Protein AF-A0A8B8AKK8-F1 (afdb_monomer_lite)

pLDDT: mean 80.37, std 15.57, range [31.47, 97.25]

Structure (mmCIF, N/CA/C/O backbone):
data_AF-A0A8B8AKK8-F1
#
_entry.id   AF-A0A8B8AKK8-F1
#
loop_
_atom_site.group_PDB
_atom_site.id
_atom_site.type_symbol
_atom_site.label_atom_id
_atom_site.label_alt_id
_atom_site.label_comp_id
_atom_site.label_asym_id
_atom_site.label_entity_id
_atom_site.label_seq_id
_atom_site.pdbx_PDB_ins_code
_atom_site.Cartn_x
_atom_site.Cartn_y
_atom_site.Cartn_z
_atom_site.occupancy
_atom_site.B_iso_or_equiv
_atom_site.auth_seq_id
_atom_site.auth_comp_id
_atom_site.auth_asym_id
_atom_site.auth_atom_id
_atom_site.pdbx_PDB_model_num
ATOM 1 N N . MET A 1 1 ? -4.964 14.009 -73.376 1.00 36.88 1 MET A N 1
ATOM 2 C CA . MET A 1 1 ? -3.806 13.477 -72.628 1.00 36.88 1 MET A CA 1
ATOM 3 C C . MET A 1 1 ? -4.041 13.826 -71.164 1.00 36.88 1 MET A C 1
ATOM 5 O O . MET A 1 1 ? -3.924 14.990 -70.810 1.00 36.88 1 MET A O 1
ATOM 9 N N . LEU A 1 2 ? -4.564 12.880 -70.378 1.00 31.47 2 LEU A N 1
ATOM 10 C CA . LEU A 1 2 ? -4.998 13.096 -68.993 1.00 31.47 2 LEU A CA 1
ATOM 11 C C . LEU A 1 2 ? -3.846 12.680 -68.065 1.00 31.47 2 LEU A C 1
ATOM 13 O O . LEU A 1 2 ? -3.421 11.529 -68.118 1.00 31.47 2 LEU A O 1
ATOM 17 N N . ALA A 1 3 ? -3.314 13.607 -67.269 1.00 37.28 3 ALA A N 1
ATOM 18 C CA . ALA A 1 3 ? -2.306 13.303 -66.258 1.00 37.28 3 ALA A CA 1
ATOM 19 C C . ALA A 1 3 ? -3.010 12.820 -64.982 1.00 37.28 3 ALA A C 1
ATOM 21 O O . ALA A 1 3 ? -3.778 13.567 -64.378 1.00 37.28 3 ALA A O 1
ATOM 22 N N . LEU A 1 4 ? -2.766 11.568 -64.591 1.00 32.28 4 LEU A N 1
ATOM 23 C CA . LEU A 1 4 ? -3.227 11.012 -63.322 1.00 32.28 4 LEU A CA 1
ATOM 24 C C . LEU A 1 4 ? -2.145 11.277 -62.262 1.00 32.28 4 LEU A C 1
ATOM 26 O O . LEU A 1 4 ? -1.076 10.670 -62.293 1.00 32.28 4 LEU A O 1
ATOM 30 N N . LEU A 1 5 ? -2.410 12.207 -61.345 1.00 39.12 5 LEU A N 1
ATOM 31 C CA . LEU A 1 5 ? -1.618 12.401 -60.131 1.00 39.12 5 LEU A CA 1
ATOM 32 C C . LEU A 1 5 ? -2.022 11.323 -59.121 1.00 39.12 5 LEU A C 1
ATOM 34 O O . LEU A 1 5 ? -3.095 11.395 -58.529 1.00 39.12 5 LEU A O 1
ATOM 38 N N . ILE A 1 6 ? -1.168 10.318 -58.933 1.00 40.44 6 ILE A N 1
ATOM 39 C CA . ILE A 1 6 ? -1.288 9.379 -57.816 1.00 40.44 6 ILE A CA 1
ATOM 40 C C . ILE A 1 6 ? -0.578 10.025 -56.626 1.00 40.44 6 ILE A C 1
ATOM 42 O O . ILE A 1 6 ? 0.649 10.038 -56.542 1.00 40.44 6 ILE A O 1
ATOM 46 N N . SER A 1 7 ? -1.362 10.611 -55.724 1.00 35.62 7 SER A N 1
ATOM 47 C CA . SER A 1 7 ? -0.899 11.061 -54.415 1.00 35.62 7 SER A CA 1
ATOM 48 C C . SER A 1 7 ? -0.611 9.839 -53.544 1.00 35.62 7 SER A C 1
ATOM 50 O O . SER A 1 7 ? -1.536 9.184 -53.060 1.00 35.62 7 SER A O 1
ATOM 52 N N . PHE A 1 8 ? 0.665 9.529 -53.333 1.00 36.22 8 PHE A N 1
ATOM 53 C CA . PHE A 1 8 ? 1.068 8.639 -52.252 1.00 36.22 8 PHE A CA 1
ATOM 54 C C . PHE A 1 8 ? 0.871 9.388 -50.932 1.00 36.22 8 PHE A C 1
ATOM 56 O O . PHE A 1 8 ? 1.680 10.233 -50.557 1.00 36.22 8 PHE A O 1
ATOM 63 N N . TYR A 1 9 ? -0.226 9.097 -50.233 1.00 36.44 9 TYR A N 1
ATOM 64 C CA . TYR A 1 9 ? -0.293 9.341 -48.798 1.00 36.44 9 TYR A CA 1
ATOM 65 C C . TYR A 1 9 ? 0.707 8.388 -48.146 1.00 36.44 9 TYR A C 1
ATOM 67 O O . TYR A 1 9 ? 0.411 7.215 -47.923 1.00 36.44 9 TYR A O 1
ATOM 75 N N . SER A 1 10 ? 1.915 8.881 -47.881 1.00 38.25 10 SER A N 1
ATOM 76 C CA . SER A 1 10 ? 2.815 8.240 -46.932 1.00 38.25 10 SER A CA 1
ATOM 77 C C . SER A 1 10 ? 2.133 8.300 -45.571 1.00 38.25 10 SER A C 1
ATOM 79 O O . SER A 1 10 ? 2.141 9.332 -44.903 1.00 38.25 10 SER A O 1
ATOM 81 N N . ILE A 1 11 ? 1.488 7.201 -45.187 1.00 39.09 11 ILE A N 1
ATOM 82 C CA . ILE A 1 11 ? 1.125 6.950 -43.799 1.00 39.09 11 ILE A CA 1
ATOM 83 C C . ILE A 1 11 ? 2.460 6.852 -43.065 1.00 39.09 11 ILE A C 1
ATOM 85 O O . ILE A 1 11 ? 3.155 5.841 -43.147 1.00 39.09 11 ILE A O 1
ATOM 89 N N . VAL A 1 12 ? 2.859 7.937 -42.407 1.00 35.03 12 VAL A N 1
ATOM 90 C CA . VAL A 1 12 ? 3.885 7.864 -41.375 1.00 35.03 12 VAL A CA 1
ATOM 91 C C . VAL A 1 12 ? 3.229 7.089 -40.241 1.00 35.03 12 VAL A C 1
ATOM 93 O O . VAL A 1 12 ? 2.408 7.629 -39.504 1.00 35.03 12 VAL A O 1
ATOM 96 N N . CYS A 1 13 ? 3.520 5.793 -40.150 1.00 36.62 13 CYS A N 1
ATOM 97 C CA . CYS A 1 13 ? 3.341 5.079 -38.898 1.00 36.62 13 CYS A CA 1
ATOM 98 C C . CYS A 1 13 ? 4.280 5.756 -37.898 1.00 36.62 13 CYS A C 1
ATOM 100 O O . CYS A 1 13 ? 5.483 5.508 -37.923 1.00 36.62 13 CYS A O 1
ATOM 102 N N . GLU A 1 14 ? 3.757 6.652 -37.060 1.00 38.03 14 GLU A N 1
ATOM 103 C CA . GLU A 1 14 ? 4.436 6.970 -35.809 1.00 38.03 14 GLU A CA 1
ATOM 104 C C . GLU A 1 14 ? 4.626 5.635 -35.088 1.00 38.03 14 GLU A C 1
ATOM 106 O O . GLU A 1 14 ? 3.650 4.958 -34.752 1.00 38.03 14 GLU A O 1
ATOM 111 N N . ASN A 1 15 ? 5.882 5.213 -34.923 1.00 44.41 15 ASN A N 1
ATOM 112 C CA . ASN A 1 15 ? 6.199 4.091 -34.055 1.00 44.41 15 ASN A CA 1
ATOM 113 C C . ASN A 1 15 ? 5.517 4.361 -32.710 1.00 44.41 15 ASN A C 1
ATOM 115 O O . ASN A 1 15 ? 5.668 5.437 -32.130 1.00 44.41 15 ASN A O 1
ATOM 119 N N . SER A 1 16 ? 4.801 3.374 -32.175 1.00 51.06 16 SER A N 1
ATOM 120 C CA . SER A 1 16 ? 4.201 3.442 -30.833 1.00 51.06 16 SER A CA 1
ATOM 121 C C . SER A 1 16 ? 5.224 3.737 -29.720 1.00 51.06 16 SER A C 1
ATOM 123 O O . SER A 1 16 ? 4.848 3.979 -28.579 1.00 51.06 16 SER A O 1
ATOM 125 N N . GLU A 1 17 ? 6.514 3.711 -30.057 1.00 53.50 17 GLU A N 1
ATOM 126 C CA . GLU A 1 17 ? 7.695 3.945 -29.228 1.00 53.50 17 GLU A CA 1
ATOM 127 C C . GLU A 1 17 ? 7.937 5.412 -28.838 1.00 53.50 17 GLU A C 1
ATOM 129 O O . GLU A 1 17 ? 8.993 5.707 -28.296 1.00 53.50 17 GLU A O 1
ATOM 134 N N . GLU A 1 18 ? 7.018 6.353 -29.091 1.00 61.84 18 GLU A N 1
ATOM 135 C CA . GLU A 1 18 ? 7.217 7.753 -28.668 1.00 61.84 18 GLU A CA 1
ATOM 136 C C . GLU A 1 18 ? 6.016 8.411 -27.973 1.00 61.84 18 GLU A C 1
ATOM 138 O O . GLU A 1 18 ? 6.135 9.532 -27.455 1.00 61.84 18 GLU A O 1
ATOM 143 N N . GLN A 1 19 ? 4.878 7.723 -27.879 1.00 80.81 19 GLN A N 1
ATOM 144 C CA . GLN A 1 19 ? 3.678 8.253 -27.233 1.00 80.81 19 GLN A CA 1
ATOM 145 C C . GLN A 1 19 ? 3.521 7.732 -25.798 1.00 80.81 19 GLN A C 1
ATOM 147 O O . GLN A 1 19 ? 3.946 6.632 -25.452 1.00 80.81 19 GLN A O 1
ATOM 152 N N . TRP A 1 20 ? 2.908 8.545 -24.932 1.00 87.75 20 TRP A N 1
ATOM 153 C CA . TRP A 1 20 ? 2.544 8.107 -23.585 1.00 87.75 20 TRP A CA 1
ATOM 154 C C . TRP A 1 20 ? 1.335 7.174 -23.653 1.00 87.75 20 TRP A C 1
ATOM 156 O O . TRP A 1 20 ? 0.238 7.602 -24.005 1.00 87.75 20 TRP A O 1
ATOM 166 N N . VAL A 1 21 ? 1.525 5.928 -23.242 1.00 89.88 21 VAL A N 1
ATOM 167 C CA . VAL A 1 21 ? 0.480 4.918 -23.091 1.00 89.88 21 VAL A CA 1
ATOM 168 C C . VAL A 1 21 ? 0.009 4.901 -21.641 1.00 89.88 21 VAL A C 1
ATOM 170 O O . VAL A 1 21 ? 0.821 4.931 -20.715 1.00 89.88 21 VAL A O 1
ATOM 173 N N . ILE A 1 22 ? -1.304 4.865 -21.417 1.00 88.25 22 ILE A N 1
ATOM 174 C CA . ILE A 1 22 ? -1.858 4.694 -20.071 1.00 88.25 22 ILE A CA 1
ATOM 175 C C . ILE A 1 22 ? -1.716 3.221 -19.677 1.00 88.25 22 ILE A C 1
ATOM 177 O O . ILE A 1 22 ? -2.217 2.342 -20.369 1.00 88.25 22 ILE A O 1
ATOM 181 N N . VAL A 1 23 ? -1.015 2.968 -18.572 1.00 85.38 23 VAL A N 1
ATOM 182 C CA . VAL A 1 23 ? -0.847 1.627 -17.983 1.00 85.38 23 VAL A CA 1
ATOM 183 C C . VAL A 1 23 ? -1.871 1.398 -16.876 1.00 85.38 23 VAL A C 1
ATOM 185 O O . VAL A 1 23 ? -2.376 0.294 -16.710 1.00 85.38 23 VAL A O 1
ATOM 188 N N . LYS A 1 24 ? -2.202 2.458 -16.135 1.00 85.19 24 LYS A N 1
ATOM 189 C CA . LYS A 1 24 ? -3.269 2.470 -15.135 1.00 85.19 24 LYS A CA 1
ATOM 190 C C . LYS A 1 24 ? -4.045 3.766 -15.284 1.00 85.19 24 LYS A C 1
ATOM 192 O O . LYS A 1 24 ? -3.453 4.837 -15.136 1.00 85.19 24 LYS A O 1
ATOM 197 N N . ASP A 1 25 ? -5.333 3.661 -15.595 1.00 85.31 25 ASP A N 1
ATOM 198 C CA . ASP A 1 25 ? -6.230 4.813 -15.665 1.00 85.31 25 ASP A CA 1
ATOM 199 C C . ASP A 1 25 ? -6.322 5.534 -14.326 1.00 85.31 25 ASP A C 1
ATOM 201 O O . ASP A 1 25 ? -6.107 4.941 -13.269 1.00 85.31 25 ASP A O 1
ATOM 205 N N . MET A 1 26 ? -6.651 6.827 -14.389 1.00 84.00 26 MET A N 1
ATOM 206 C CA . MET A 1 26 ? -6.868 7.620 -13.187 1.00 84.00 26 MET A CA 1
ATOM 207 C C . MET A 1 26 ? -8.062 7.050 -12.426 1.00 84.00 26 MET A C 1
ATOM 209 O O . MET A 1 26 ? -9.198 7.128 -12.893 1.00 84.00 26 MET A O 1
ATOM 213 N N . GLY A 1 27 ? -7.806 6.499 -11.249 1.00 82.50 27 GLY A N 1
ATOM 214 C CA . GLY A 1 27 ? -8.839 5.881 -10.434 1.00 82.50 27 GLY A CA 1
ATOM 215 C C . GLY A 1 27 ? -8.396 5.694 -8.995 1.00 82.50 27 GLY A C 1
ATOM 216 O O . GLY A 1 27 ? -7.266 6.017 -8.627 1.00 82.50 27 GLY A O 1
ATOM 217 N N . ASN A 1 28 ? -9.310 5.175 -8.182 1.00 84.19 28 ASN A N 1
ATOM 218 C CA . ASN A 1 28 ? -9.052 4.948 -6.767 1.00 84.19 28 ASN A CA 1
ATOM 219 C C . ASN A 1 28 ? -7.964 3.879 -6.579 1.00 84.19 28 ASN A C 1
ATOM 221 O O . ASN A 1 28 ? -7.711 3.038 -7.446 1.00 84.19 28 ASN A O 1
ATOM 225 N N . THR A 1 29 ? -7.336 3.891 -5.410 1.00 84.38 29 THR A N 1
ATOM 226 C CA . THR A 1 29 ? -6.214 3.009 -5.049 1.00 84.38 29 THR A CA 1
ATOM 227 C C . THR A 1 29 ? -6.592 1.525 -4.963 1.00 84.38 29 THR A C 1
ATOM 229 O O . THR A 1 29 ? -5.710 0.676 -4.918 1.00 84.38 29 THR A O 1
ATOM 232 N N . GLY A 1 30 ? -7.890 1.203 -4.987 1.00 88.31 30 GLY A N 1
ATOM 233 C CA . GLY A 1 30 ? -8.425 -0.148 -4.786 1.00 88.31 30 GLY A CA 1
ATOM 234 C C . GLY A 1 30 ? -8.786 -0.439 -3.327 1.00 88.31 30 GLY A C 1
ATOM 235 O O . GLY A 1 30 ? -9.516 -1.395 -3.067 1.00 88.31 30 GLY A O 1
ATOM 236 N N . TYR A 1 31 ? -8.350 0.424 -2.408 1.00 93.62 31 TYR A N 1
ATOM 237 C CA . TYR A 1 31 ? -8.745 0.418 -1.007 1.00 93.62 31 TYR A CA 1
ATOM 238 C C . TYR A 1 31 ? -9.698 1.572 -0.703 1.00 93.62 31 TYR A C 1
ATOM 240 O O . TYR A 1 31 ? -9.599 2.654 -1.282 1.00 93.62 31 TYR A O 1
ATOM 248 N N . GLU A 1 32 ? -10.600 1.347 0.243 1.00 95.00 32 GLU A N 1
ATOM 249 C CA . GLU A 1 32 ? -11.475 2.368 0.807 1.00 95.00 32 GLU A CA 1
ATOM 250 C C . GLU A 1 32 ? -11.698 2.062 2.290 1.00 95.00 32 GLU A C 1
ATOM 252 O O . GLU A 1 32 ? -12.238 1.014 2.653 1.00 95.00 32 GLU A O 1
ATOM 257 N N . ILE A 1 33 ? -11.291 2.989 3.156 1.00 95.56 33 ILE A N 1
ATOM 258 C CA . ILE A 1 33 ? -11.513 2.900 4.600 1.00 95.56 33 ILE A CA 1
ATOM 259 C C . ILE A 1 33 ? -12.910 3.452 4.874 1.00 95.56 33 ILE A C 1
ATOM 261 O O . ILE A 1 33 ? -13.124 4.666 4.883 1.00 95.56 33 ILE A O 1
ATOM 265 N N . MET A 1 34 ? -13.882 2.563 5.049 1.00 96.56 34 MET A N 1
ATOM 266 C CA . MET A 1 34 ? -15.288 2.943 5.198 1.00 96.56 34 MET A CA 1
ATOM 267 C C . MET A 1 34 ? -15.550 3.555 6.576 1.00 96.56 34 MET A C 1
ATOM 269 O O . MET A 1 34 ? -16.269 4.548 6.699 1.00 96.56 34 MET A O 1
ATOM 273 N N . SER A 1 35 ? -14.947 2.973 7.613 1.00 97.00 35 SER A N 1
ATOM 274 C CA . SER A 1 35 ? -15.018 3.493 8.975 1.00 97.00 35 SER A CA 1
ATOM 275 C C . SER A 1 35 ? -13.881 2.980 9.845 1.00 97.00 35 SER A C 1
ATOM 277 O O . SER A 1 35 ? -13.442 1.841 9.676 1.00 97.00 35 SER A O 1
ATOM 279 N N . VAL A 1 36 ? -13.510 3.780 10.840 1.00 96.56 36 VAL A N 1
ATOM 280 C CA . VAL A 1 36 ? -12.666 3.380 11.969 1.00 96.56 36 VAL A CA 1
ATOM 281 C C . VAL A 1 36 ? -13.398 3.739 13.253 1.00 96.56 36 VAL A C 1
ATOM 283 O O . VAL A 1 36 ? -13.942 4.834 13.377 1.00 96.56 36 VAL A O 1
ATOM 286 N N . GLU A 1 37 ? -13.442 2.817 14.202 1.00 96.69 37 GLU A N 1
ATOM 287 C CA . GLU A 1 37 ? -14.036 3.018 15.520 1.00 96.69 37 GLU A CA 1
ATOM 288 C C . GLU A 1 37 ? -13.042 2.590 16.596 1.00 96.69 37 GLU A C 1
ATOM 290 O O . GLU A 1 37 ? -12.432 1.531 16.484 1.00 96.69 37 GLU A O 1
ATOM 295 N N . ARG A 1 38 ? -12.873 3.410 17.630 1.00 94.31 38 ARG A N 1
ATOM 296 C CA . ARG A 1 38 ? -12.006 3.151 18.775 1.00 94.31 38 ARG A CA 1
ATOM 297 C C . ARG A 1 38 ? -12.854 2.927 20.017 1.00 94.31 38 ARG A C 1
ATOM 299 O O . ARG A 1 38 ? -13.720 3.731 20.356 1.00 94.31 38 ARG A O 1
ATOM 306 N N . ILE A 1 39 ? -12.560 1.838 20.714 1.00 93.69 39 ILE A N 1
ATOM 307 C CA . ILE A 1 39 ? -13.177 1.452 21.979 1.00 93.69 39 ILE A CA 1
ATOM 308 C C . ILE A 1 39 ? -12.066 1.322 23.012 1.00 93.69 39 ILE A C 1
ATOM 310 O O . ILE A 1 39 ? -11.133 0.538 22.838 1.00 93.69 39 ILE A O 1
ATOM 314 N N . ILE A 1 40 ? -12.185 2.078 24.097 1.00 90.19 40 ILE A N 1
ATOM 315 C CA . ILE A 1 40 ? -11.233 2.076 25.206 1.00 90.19 40 ILE A CA 1
ATOM 316 C C . ILE A 1 40 ? -11.905 1.436 26.417 1.00 90.19 40 ILE A C 1
ATOM 318 O O . ILE A 1 40 ? -13.061 1.728 26.729 1.00 90.19 40 ILE A O 1
ATOM 322 N N . ASN A 1 41 ? -11.174 0.581 27.119 1.00 89.12 41 ASN A N 1
ATOM 323 C CA . ASN A 1 41 ? -11.518 0.149 28.467 1.00 89.12 41 ASN A CA 1
ATOM 324 C C . ASN A 1 41 ? -10.308 0.332 29.394 1.00 89.12 41 ASN A C 1
ATOM 326 O O . ASN A 1 41 ? -9.271 0.833 28.977 1.00 89.12 41 ASN A O 1
ATOM 330 N N . SER A 1 42 ? -10.428 -0.082 30.656 1.00 85.00 42 SER A N 1
ATOM 331 C CA . SER A 1 42 ? -9.397 0.137 31.680 1.00 85.00 42 SER A CA 1
ATOM 332 C C . SER A 1 42 ? -8.050 -0.545 31.418 1.00 85.00 42 SER A C 1
ATOM 334 O O . SER A 1 42 ? -7.123 -0.336 32.185 1.00 85.00 42 SER A O 1
ATOM 336 N N . THR A 1 43 ? -7.955 -1.413 30.410 1.00 86.12 43 THR A N 1
ATOM 337 C CA . THR A 1 43 ? -6.754 -2.221 30.126 1.00 86.12 43 THR A CA 1
ATOM 338 C C . THR A 1 43 ? -6.345 -2.177 28.664 1.00 86.12 43 THR A C 1
ATOM 340 O O . THR A 1 43 ? -5.167 -2.282 28.346 1.00 86.12 43 THR A O 1
ATOM 343 N N . ASN A 1 44 ? -7.315 -2.024 27.767 1.00 89.75 44 ASN A N 1
ATOM 344 C CA . ASN A 1 44 ? -7.124 -2.214 26.347 1.00 89.75 44 ASN A CA 1
ATOM 345 C C . ASN A 1 44 ? -7.733 -1.076 25.550 1.00 89.75 44 ASN A C 1
ATOM 347 O O . ASN A 1 44 ? -8.761 -0.488 25.903 1.00 89.75 44 ASN A O 1
ATOM 351 N N . GLN A 1 45 ? -7.145 -0.904 24.385 1.00 90.00 45 GLN A N 1
ATOM 352 C CA . GLN A 1 45 ? -7.623 -0.083 23.308 1.00 90.00 45 GLN A CA 1
ATOM 353 C C . GLN A 1 45 ? -7.889 -0.964 22.102 1.00 90.00 45 GLN A C 1
ATOM 355 O O . GLN A 1 45 ? -7.068 -1.792 21.721 1.00 90.00 45 GLN A O 1
ATOM 360 N N . THR A 1 46 ? -9.068 -0.833 21.514 1.00 92.81 46 THR A N 1
ATOM 361 C CA . THR A 1 46 ? -9.464 -1.621 20.352 1.00 92.81 46 THR A CA 1
ATOM 362 C C . THR A 1 46 ? -9.884 -0.712 19.217 1.00 92.81 46 THR A C 1
ATOM 364 O O . THR A 1 46 ? -10.777 0.110 19.400 1.00 92.81 46 THR A O 1
ATOM 367 N N . TYR A 1 47 ? -9.304 -0.925 18.043 1.00 93.25 47 TYR A N 1
ATOM 368 C CA . TYR A 1 47 ? -9.745 -0.332 16.790 1.00 93.25 47 TYR A CA 1
ATOM 369 C C . TYR A 1 47 ? -10.539 -1.359 15.994 1.00 93.25 47 TYR A C 1
ATOM 371 O O . TYR A 1 47 ? -10.128 -2.511 15.851 1.00 93.25 47 TYR A O 1
ATOM 379 N N . ILE A 1 48 ? -11.689 -0.940 15.486 1.00 95.94 48 ILE A N 1
ATOM 380 C CA . ILE A 1 48 ? -12.539 -1.711 14.590 1.00 95.94 48 ILE A CA 1
ATOM 381 C C . ILE A 1 48 ? -12.600 -0.955 13.270 1.00 95.94 48 ILE A C 1
ATOM 383 O O . ILE A 1 48 ? -13.099 0.169 13.211 1.00 95.94 48 ILE A O 1
ATOM 387 N N . LEU A 1 49 ? -12.092 -1.572 12.211 1.00 96.38 49 LEU A N 1
ATOM 388 C CA . LEU A 1 49 ? -12.098 -1.024 10.866 1.00 96.38 49 LEU A CA 1
ATOM 389 C C . LEU A 1 49 ? -13.065 -1.797 9.988 1.00 96.38 49 LEU A C 1
ATOM 391 O O . LEU A 1 49 ? -13.098 -3.025 10.022 1.00 96.38 49 LEU A O 1
ATOM 395 N N . SER A 1 50 ? -13.785 -1.065 9.145 1.00 97.25 50 SER A N 1
ATOM 396 C CA . SER A 1 50 ? -14.446 -1.617 7.967 1.00 97.25 50 SER A CA 1
ATOM 397 C C . SER A 1 50 ? -13.718 -1.090 6.741 1.00 97.25 50 SER A C 1
ATOM 399 O O . SER A 1 50 ? -13.682 0.122 6.515 1.00 97.25 50 SER A O 1
ATOM 401 N N . ILE A 1 51 ? -13.142 -1.988 5.950 1.00 96.69 51 ILE A N 1
ATOM 402 C CA . ILE A 1 51 ? -12.361 -1.645 4.763 1.00 96.69 51 ILE A CA 1
ATOM 403 C C . ILE A 1 51 ? -12.889 -2.406 3.552 1.00 96.69 51 ILE A C 1
ATOM 405 O O . ILE A 1 51 ? -13.095 -3.619 3.601 1.00 96.69 51 ILE A O 1
ATOM 409 N N . LYS A 1 52 ? -13.091 -1.701 2.442 1.00 95.88 52 LYS A N 1
ATOM 410 C CA . LYS A 1 52 ? -13.204 -2.325 1.126 1.00 95.88 52 LYS A CA 1
ATOM 411 C C . LYS A 1 52 ? -11.797 -2.444 0.546 1.00 95.88 52 LYS A C 1
ATOM 413 O O . LYS A 1 52 ? -11.063 -1.462 0.490 1.00 95.88 52 LYS A O 1
ATOM 418 N N . ALA A 1 53 ? -11.437 -3.643 0.114 1.00 95.31 53 ALA A N 1
ATOM 419 C CA . ALA A 1 53 ? -10.114 -3.965 -0.409 1.00 95.31 53 ALA A CA 1
ATOM 420 C C . ALA A 1 53 ? -10.224 -4.985 -1.558 1.00 95.31 53 ALA A C 1
ATOM 422 O O . ALA A 1 53 ? -11.305 -5.561 -1.765 1.00 95.31 53 ALA A O 1
ATOM 423 N N . PRO A 1 54 ? -9.144 -5.230 -2.322 1.00 93.62 54 PRO A N 1
ATOM 424 C CA . PRO A 1 54 ? -9.086 -6.352 -3.251 1.00 93.62 54 PRO A CA 1
ATOM 425 C C . PRO A 1 54 ? -9.436 -7.686 -2.576 1.00 93.62 54 PRO A C 1
ATOM 427 O O . PRO A 1 54 ? -9.231 -7.888 -1.380 1.00 93.62 54 PRO A O 1
ATOM 430 N N . LYS A 1 55 ? -9.978 -8.631 -3.347 1.00 91.12 55 LYS A N 1
ATOM 431 C CA . LYS A 1 55 ? -10.147 -10.003 -2.859 1.00 91.12 55 LYS A CA 1
ATOM 432 C C . LYS A 1 55 ? -8.794 -10.590 -2.470 1.00 91.12 55 LYS A C 1
ATOM 434 O O . LYS A 1 55 ? -7.788 -10.314 -3.110 1.00 91.12 55 LYS A O 1
ATOM 439 N N . GLN A 1 56 ? -8.820 -11.466 -1.468 1.00 89.25 56 GLN A N 1
ATOM 440 C CA . GLN A 1 56 ? -7.633 -12.135 -0.925 1.00 89.25 56 GLN A CA 1
ATOM 441 C C . GLN A 1 56 ? -6.622 -11.191 -0.258 1.00 89.25 56 GLN A C 1
ATOM 443 O O . GLN A 1 56 ? -5.493 -11.610 -0.020 1.00 89.25 56 GLN A O 1
ATOM 448 N N . THR A 1 57 ? -7.016 -9.961 0.095 1.00 93.56 57 THR A N 1
ATOM 449 C CA . THR A 1 57 ? -6.183 -9.114 0.951 1.00 93.56 57 THR A CA 1
ATOM 450 C C . THR A 1 57 ? -5.871 -9.832 2.263 1.00 93.56 57 THR A C 1
ATOM 452 O O . THR A 1 57 ? -6.764 -10.391 2.907 1.00 93.56 57 THR A O 1
ATOM 455 N N . GLN A 1 58 ? -4.599 -9.810 2.649 1.00 93.38 58 GLN A N 1
ATOM 456 C CA . GLN A 1 58 ? -4.096 -10.364 3.902 1.00 93.38 58 GLN A CA 1
ATOM 457 C C . GLN A 1 58 ? -3.569 -9.241 4.788 1.00 93.38 58 GLN A C 1
ATOM 459 O O . GLN A 1 58 ? -3.179 -8.185 4.293 1.00 93.38 58 GLN A O 1
ATOM 464 N N . ILE A 1 59 ? -3.544 -9.484 6.095 1.00 90.94 59 ILE A N 1
ATOM 465 C CA . ILE A 1 59 ? -2.819 -8.616 7.019 1.00 90.94 59 ILE A CA 1
ATOM 466 C C . ILE A 1 59 ? -1.390 -9.121 7.144 1.00 90.94 59 ILE A C 1
ATOM 468 O O . ILE A 1 59 ? -1.171 -10.320 7.335 1.00 90.94 59 ILE A O 1
ATOM 472 N N . LYS A 1 60 ? -0.441 -8.191 7.087 1.00 85.81 60 LYS A N 1
ATOM 473 C CA . LYS A 1 60 ? 0.921 -8.397 7.554 1.00 85.81 60 LYS A CA 1
ATOM 474 C C . LYS A 1 60 ? 1.277 -7.367 8.613 1.00 85.81 60 LYS A C 1
ATOM 476 O O . LYS A 1 60 ? 0.948 -6.188 8.505 1.00 85.81 60 LYS A O 1
ATOM 481 N N . THR A 1 61 ? 1.956 -7.852 9.632 1.00 71.56 61 THR A N 1
ATOM 482 C CA . THR A 1 61 ? 2.718 -7.063 10.589 1.00 71.56 61 THR A CA 1
ATOM 483 C C . THR A 1 61 ? 4.108 -6.818 10.016 1.00 71.56 61 THR A C 1
ATOM 485 O O . THR A 1 61 ? 4.648 -7.643 9.271 1.00 71.56 61 THR A O 1
ATOM 488 N N . ASP A 1 62 ? 4.666 -5.643 10.294 1.00 71.00 62 ASP A N 1
ATOM 489 C CA . ASP A 1 62 ? 6.020 -5.321 9.862 1.00 71.00 62 ASP A CA 1
ATOM 490 C C . ASP A 1 62 ? 7.019 -6.170 10.661 1.00 71.00 62 ASP A C 1
ATOM 492 O O . ASP A 1 62 ? 7.079 -6.084 11.887 1.00 71.00 62 ASP A O 1
ATOM 496 N N . LYS A 1 63 ? 7.805 -7.001 9.966 1.00 70.50 63 LYS A N 1
ATOM 497 C CA . LYS A 1 63 ? 8.795 -7.883 10.601 1.00 70.50 63 LYS A CA 1
ATOM 498 C C . LYS A 1 63 ? 9.825 -7.115 11.415 1.00 70.50 63 LYS A C 1
ATOM 500 O O . LYS A 1 63 ? 10.306 -7.635 12.414 1.00 70.50 63 LYS A O 1
ATOM 505 N N . HIS A 1 64 ? 10.166 -5.901 10.993 1.00 71.44 64 HIS A N 1
ATOM 506 C CA . HIS A 1 64 ? 11.107 -5.081 11.738 1.00 71.44 64 HIS A CA 1
ATOM 507 C C . HIS A 1 64 ? 10.540 -4.722 13.118 1.00 71.44 64 HIS A C 1
ATOM 509 O O . HIS A 1 64 ? 11.236 -4.865 14.117 1.00 71.44 64 HIS A O 1
ATOM 515 N N . PHE A 1 65 ? 9.247 -4.385 13.187 1.00 71.44 65 PHE A N 1
ATOM 516 C CA . PHE A 1 65 ? 8.549 -4.151 14.453 1.00 71.44 65 PHE A CA 1
ATOM 517 C C . PHE A 1 65 ? 8.405 -5.425 15.289 1.00 71.44 65 PHE A C 1
ATOM 519 O O . PHE A 1 65 ? 8.541 -5.365 16.506 1.00 71.44 65 PHE A O 1
ATOM 526 N N . GLU A 1 66 ? 8.162 -6.583 14.665 1.00 76.31 66 GLU A N 1
ATOM 527 C CA . GLU A 1 66 ? 8.146 -7.868 15.383 1.00 76.31 66 GLU A CA 1
ATOM 528 C C . GLU A 1 66 ? 9.491 -8.174 16.056 1.00 76.31 66 GLU A C 1
ATOM 530 O O . GLU A 1 66 ? 9.519 -8.700 17.169 1.00 76.31 66 GLU A O 1
ATOM 535 N N . GLU A 1 67 ? 10.602 -7.836 15.400 1.00 81.00 67 GLU A N 1
ATOM 536 C CA . GLU A 1 67 ? 11.948 -8.003 15.949 1.00 81.00 67 GLU A CA 1
ATOM 537 C C . GLU A 1 67 ? 12.234 -6.995 17.073 1.00 81.00 67 GLU A C 1
ATOM 539 O O . GLU A 1 67 ? 12.687 -7.394 18.149 1.00 81.00 67 GLU A O 1
ATOM 544 N N . GLU A 1 68 ? 11.930 -5.710 16.864 1.00 79.19 68 GLU A N 1
ATOM 545 C CA . GLU A 1 68 ? 12.150 -4.652 17.861 1.00 79.19 68 GLU A CA 1
ATOM 546 C C . GLU A 1 68 ? 11.286 -4.822 19.117 1.00 79.19 68 GLU A C 1
ATOM 548 O O . GLU A 1 68 ? 11.745 -4.553 20.227 1.00 79.19 68 GLU A O 1
ATOM 553 N N . LEU A 1 69 ? 10.055 -5.311 18.959 1.00 76.62 69 LEU A N 1
ATOM 554 C CA . LEU A 1 69 ? 9.106 -5.540 20.052 1.00 76.62 69 LEU A CA 1
ATOM 555 C C . LEU A 1 69 ? 9.097 -6.996 20.531 1.00 76.62 69 LEU A C 1
ATOM 557 O O . LEU A 1 69 ? 8.179 -7.404 21.240 1.00 76.62 69 LEU A O 1
ATOM 561 N N . SER A 1 70 ? 10.111 -7.789 20.179 1.00 81.12 70 SER A N 1
ATOM 562 C CA . SER A 1 70 ? 10.193 -9.202 20.573 1.00 81.12 70 SER A CA 1
ATOM 563 C C . SER A 1 70 ? 10.181 -9.413 22.094 1.00 81.12 70 SER A C 1
ATOM 565 O O . SER A 1 70 ? 9.612 -10.398 22.569 1.00 81.12 70 SER A O 1
ATOM 567 N N . ASP A 1 71 ? 10.729 -8.461 22.856 1.00 81.38 71 ASP A N 1
ATOM 568 C CA . ASP A 1 71 ? 10.700 -8.445 24.325 1.00 81.38 71 ASP A CA 1
ATOM 569 C C . ASP A 1 71 ? 9.366 -7.926 24.911 1.00 81.38 71 ASP A C 1
ATOM 571 O O . ASP A 1 71 ? 9.118 -8.095 26.106 1.00 81.38 71 ASP A O 1
ATOM 575 N N . PHE A 1 72 ? 8.494 -7.334 24.082 1.00 76.81 72 PHE A N 1
ATOM 576 C CA . PHE A 1 72 ? 7.204 -6.733 24.461 1.00 76.81 72 PHE A CA 1
ATOM 577 C C . PHE A 1 72 ? 6.071 -7.141 23.493 1.00 76.81 72 PHE A C 1
ATOM 579 O O . PHE A 1 72 ? 5.453 -6.286 22.845 1.00 76.81 72 PHE A O 1
ATOM 586 N N . PRO A 1 73 ? 5.770 -8.446 23.359 1.00 76.12 73 PRO A N 1
ATOM 587 C CA . PRO A 1 73 ? 4.831 -8.960 22.357 1.00 76.12 73 PRO A CA 1
ATOM 588 C C . PRO A 1 73 ? 3.399 -8.427 22.515 1.00 76.12 73 PRO A C 1
ATOM 590 O O . PRO A 1 73 ? 2.630 -8.416 21.556 1.00 76.12 73 PRO A O 1
ATOM 593 N N . GLU A 1 74 ? 3.017 -7.962 23.703 1.00 73.00 74 GLU A N 1
ATOM 594 C CA . GLU A 1 74 ? 1.737 -7.302 23.962 1.00 73.00 74 GLU A CA 1
ATOM 595 C C . GLU A 1 74 ? 1.549 -5.988 23.182 1.00 73.00 74 GLU A C 1
ATOM 597 O O . GLU A 1 74 ? 0.407 -5.609 22.911 1.00 73.00 74 GLU A O 1
ATOM 602 N N . LEU A 1 75 ? 2.639 -5.324 22.776 1.00 73.75 75 LEU A N 1
ATOM 603 C CA . LEU A 1 75 ? 2.615 -4.079 21.995 1.00 73.75 75 LEU A CA 1
ATOM 604 C C . LEU A 1 75 ? 2.376 -4.318 20.496 1.00 73.75 75 LEU A C 1
ATOM 606 O O . LEU A 1 75 ? 1.975 -3.403 19.772 1.00 73.75 75 LEU A O 1
ATOM 610 N N . LEU A 1 76 ? 2.555 -5.558 20.028 1.00 74.06 76 LEU A N 1
ATOM 611 C CA . LEU A 1 76 ? 2.218 -5.952 18.655 1.00 74.06 76 LEU A CA 1
ATOM 612 C C . LEU A 1 76 ? 0.704 -5.909 18.410 1.00 74.06 76 LEU A C 1
ATOM 614 O O . LEU A 1 76 ? 0.256 -5.682 17.287 1.00 74.06 76 LEU A O 1
ATOM 618 N N . GLY A 1 77 ? -0.080 -6.072 19.479 1.00 77.62 77 GLY A N 1
ATOM 619 C CA . GLY A 1 77 ? -1.532 -6.135 19.430 1.00 77.62 77 GLY A CA 1
ATOM 620 C C . GLY A 1 77 ? -2.069 -7.446 18.838 1.00 77.62 77 GLY A C 1
ATOM 621 O O . GLY A 1 77 ? -1.427 -8.143 18.058 1.00 77.62 77 GLY A O 1
ATOM 622 N N . ASP A 1 78 ? -3.297 -7.797 19.217 1.00 86.88 78 ASP A N 1
ATOM 623 C CA . ASP A 1 78 ? -4.057 -8.900 18.622 1.00 86.88 78 ASP A CA 1
ATOM 624 C C . ASP A 1 78 ? -4.847 -8.375 17.421 1.00 86.88 78 ASP A C 1
ATOM 626 O O . ASP A 1 78 ? -5.773 -7.569 17.575 1.00 86.88 78 ASP A O 1
ATOM 630 N N . VAL A 1 79 ? -4.483 -8.838 16.225 1.00 89.38 79 VAL A N 1
ATOM 631 C CA . VAL A 1 79 ? -5.090 -8.405 14.965 1.00 89.38 79 VAL A CA 1
ATOM 632 C C . VAL A 1 79 ? -5.913 -9.534 14.360 1.00 89.38 79 VAL A C 1
ATOM 634 O O . VAL A 1 79 ? -5.411 -10.605 14.020 1.00 89.38 79 VAL A O 1
ATOM 637 N N . LYS A 1 80 ? -7.210 -9.284 14.180 1.00 92.94 80 LYS A N 1
ATOM 638 C CA . LYS A 1 80 ? -8.169 -10.236 13.614 1.00 92.94 80 LYS A CA 1
ATOM 639 C C . LYS A 1 80 ? -8.875 -9.625 12.422 1.00 92.94 80 LYS A C 1
ATOM 641 O O . LYS A 1 80 ? -9.562 -8.618 12.557 1.00 92.94 80 LYS A O 1
ATOM 646 N N . MET A 1 81 ? -8.766 -10.280 11.273 1.00 94.62 81 MET A N 1
ATOM 647 C CA . MET A 1 81 ? -9.466 -9.901 10.049 1.00 94.62 81 MET A CA 1
ATOM 648 C C . MET A 1 81 ? -10.531 -10.929 9.702 1.00 94.62 81 MET A C 1
ATOM 650 O O . MET A 1 81 ? -10.298 -12.137 9.761 1.00 94.62 81 MET A O 1
ATOM 654 N N . LYS A 1 82 ? -11.692 -10.446 9.275 1.00 95.19 82 LYS A N 1
ATOM 655 C CA . LYS A 1 82 ? -12.767 -11.268 8.734 1.00 95.19 82 LYS A CA 1
ATOM 656 C C . LYS A 1 82 ? -13.292 -10.637 7.455 1.00 95.19 82 LYS A C 1
ATOM 658 O O . LYS A 1 82 ? -13.694 -9.480 7.445 1.00 95.19 82 LYS A O 1
ATOM 663 N N . GLN A 1 83 ? -13.373 -11.424 6.388 1.00 95.19 83 GLN A N 1
ATOM 664 C CA . GLN A 1 83 ? -14.137 -11.029 5.209 1.00 95.19 83 GLN A CA 1
ATOM 665 C C . GLN A 1 83 ? -15.634 -11.120 5.529 1.00 95.19 83 GLN A C 1
ATOM 667 O O . GLN A 1 83 ? -16.131 -12.197 5.868 1.00 95.19 83 GLN A O 1
ATOM 672 N N . VAL A 1 84 ? -16.356 -10.006 5.428 1.00 95.12 84 VAL A N 1
ATOM 673 C CA . VAL A 1 84 ? -17.785 -9.941 5.777 1.00 95.12 84 VAL A CA 1
ATOM 674 C C . VAL A 1 84 ? -18.702 -9.975 4.568 1.00 95.12 84 VAL A C 1
ATOM 676 O O . VAL A 1 84 ? -19.822 -10.470 4.667 1.00 95.12 84 VAL A O 1
ATOM 679 N N . SER A 1 85 ? -18.237 -9.502 3.413 1.00 93.56 85 SER A N 1
ATOM 680 C CA . SER A 1 85 ? -18.988 -9.618 2.164 1.00 93.56 85 SER A CA 1
ATOM 681 C C . SER A 1 85 ? -18.076 -9.570 0.944 1.00 93.56 85 SER A C 1
ATOM 683 O O . SER A 1 85 ? -16.938 -9.109 1.003 1.00 93.56 85 SER A O 1
ATOM 685 N N . THR A 1 86 ? -18.584 -10.065 -0.180 1.00 91.88 86 THR A N 1
ATOM 686 C CA . THR A 1 86 ? -17.966 -9.921 -1.499 1.00 91.88 86 THR A CA 1
ATOM 687 C C . THR A 1 86 ? -18.804 -8.958 -2.325 1.00 91.88 86 THR A C 1
ATOM 689 O O . THR A 1 86 ? -20.032 -9.025 -2.277 1.00 91.88 86 THR A O 1
ATOM 692 N N . LEU A 1 87 ? -18.154 -8.072 -3.078 1.00 88.06 87 LEU A N 1
ATOM 693 C CA . LEU A 1 87 ? -18.847 -7.104 -3.919 1.00 88.06 87 LEU A CA 1
ATOM 694 C C . LEU A 1 87 ? -19.148 -7.683 -5.308 1.00 88.06 87 LEU A C 1
ATOM 696 O O . LEU A 1 87 ? -18.455 -8.571 -5.810 1.00 88.06 87 LEU A O 1
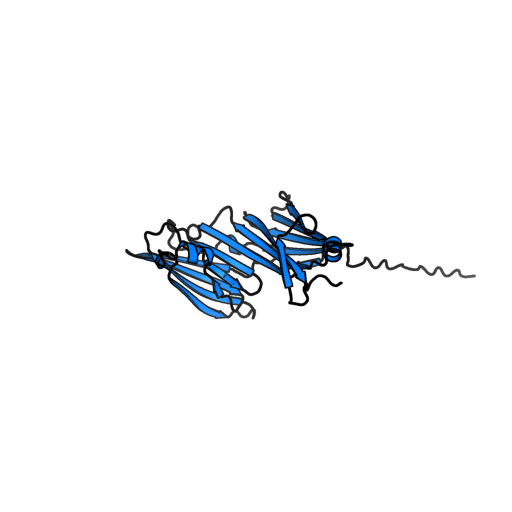ATOM 700 N N . ASN A 1 88 ? -20.193 -7.146 -5.941 1.00 87.00 88 ASN A N 1
ATOM 701 C CA . ASN A 1 88 ? -20.656 -7.574 -7.267 1.00 87.00 88 ASN A CA 1
ATOM 702 C C . ASN A 1 88 ? -19.689 -7.201 -8.406 1.00 87.00 88 ASN A C 1
ATOM 704 O O . ASN A 1 88 ? -19.893 -7.634 -9.535 1.00 87.00 88 ASN A O 1
ATOM 708 N N . ASP A 1 89 ? -18.643 -6.418 -8.125 1.00 83.81 89 ASP A N 1
ATOM 709 C CA . ASP A 1 89 ? -17.582 -6.082 -9.084 1.00 83.81 89 ASP A CA 1
ATOM 710 C C . ASP A 1 89 ? -16.639 -7.262 -9.380 1.00 83.81 89 ASP A C 1
ATOM 712 O O . ASP A 1 89 ? -15.820 -7.195 -10.293 1.00 83.81 89 ASP A O 1
ATOM 716 N N . GLY A 1 90 ? -16.750 -8.355 -8.621 1.00 79.31 90 GLY A N 1
ATOM 717 C CA . GLY A 1 90 ? -15.967 -9.566 -8.830 1.00 79.31 90 GLY A CA 1
ATOM 718 C C . GLY A 1 90 ? -14.512 -9.473 -8.363 1.00 79.31 90 GLY A C 1
ATOM 719 O O . GLY A 1 90 ? -13.868 -10.521 -8.285 1.00 79.31 90 GLY A O 1
ATOM 720 N N . VAL A 1 91 ? -14.022 -8.297 -7.963 1.00 87.25 91 VAL A N 1
ATOM 721 C CA . VAL A 1 91 ? -12.604 -8.039 -7.647 1.00 87.25 91 VAL A CA 1
ATOM 722 C C . VAL A 1 91 ? -12.376 -7.520 -6.229 1.00 87.25 91 VAL A C 1
ATOM 724 O O . VAL A 1 91 ? -11.266 -7.649 -5.717 1.00 87.25 91 VAL A O 1
ATOM 727 N N . SER A 1 92 ? -13.410 -7.009 -5.560 1.00 92.75 92 SER A N 1
ATOM 728 C CA . SER A 1 92 ? -13.309 -6.441 -4.216 1.00 92.75 92 SER A CA 1
ATOM 729 C C . SER A 1 92 ? -14.189 -7.164 -3.191 1.00 92.75 92 SER A C 1
ATOM 731 O O . SER A 1 92 ? -15.162 -7.859 -3.509 1.00 92.75 92 SER A O 1
ATOM 733 N N . ALA A 1 93 ? -13.834 -6.994 -1.922 1.00 95.00 93 ALA A N 1
ATOM 734 C CA . ALA A 1 93 ? -14.561 -7.496 -0.766 1.00 95.00 93 ALA A CA 1
ATOM 735 C C . ALA A 1 93 ? -14.527 -6.466 0.372 1.00 95.00 93 ALA A C 1
ATOM 737 O O . ALA A 1 93 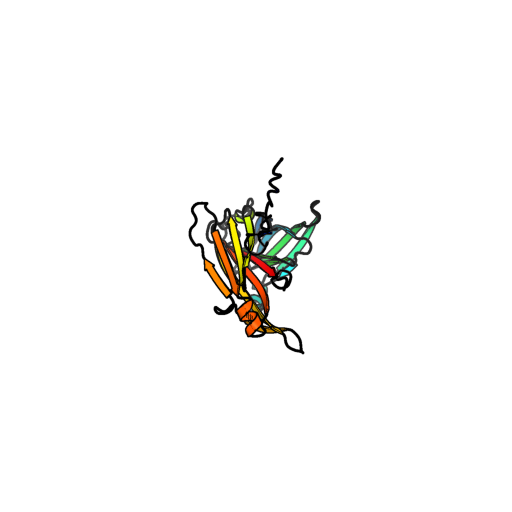? -13.672 -5.580 0.391 1.00 95.00 93 ALA A O 1
ATOM 738 N N . ILE A 1 94 ? -15.475 -6.580 1.304 1.00 96.81 94 ILE A N 1
ATOM 739 C CA . ILE A 1 94 ? -15.465 -5.810 2.551 1.00 96.81 94 ILE A CA 1
ATOM 740 C C . ILE A 1 94 ? -14.915 -6.705 3.654 1.00 96.81 94 ILE A C 1
ATOM 742 O O . ILE A 1 94 ? -15.343 -7.856 3.814 1.00 96.81 94 ILE A O 1
ATOM 746 N N . TYR A 1 95 ? -13.996 -6.147 4.426 1.00 96.94 95 TYR A N 1
ATOM 747 C CA . TYR A 1 95 ? -13.361 -6.776 5.564 1.00 96.94 95 TYR A CA 1
ATOM 748 C C . TYR A 1 95 ? -13.633 -5.970 6.828 1.00 96.94 95 TYR A C 1
ATOM 750 O O . TYR A 1 95 ? -13.547 -4.743 6.826 1.00 96.94 95 TYR A O 1
ATOM 758 N N . GLU A 1 96 ? -13.927 -6.682 7.907 1.00 97.25 96 GLU A N 1
ATOM 759 C CA . GLU A 1 96 ? -13.889 -6.146 9.261 1.00 97.25 96 GLU A CA 1
ATOM 760 C C . GLU A 1 96 ? -12.566 -6.545 9.904 1.00 97.25 96 GLU A C 1
ATOM 762 O O . GLU A 1 96 ? -12.167 -7.714 9.864 1.00 97.25 96 GLU A O 1
ATOM 767 N N . VAL A 1 97 ? -11.886 -5.572 10.493 1.00 95.25 97 VAL A N 1
ATOM 768 C CA . VAL A 1 97 ? -10.583 -5.754 11.127 1.00 95.25 97 VAL A CA 1
ATOM 769 C C . VAL A 1 97 ? -10.688 -5.255 12.553 1.00 95.25 97 VAL A C 1
ATOM 771 O O . VAL A 1 97 ? -11.123 -4.132 12.789 1.00 95.25 97 VAL A O 1
ATOM 774 N N . LYS A 1 98 ? -10.297 -6.090 13.506 1.00 94.81 98 LYS A N 1
ATOM 775 C CA . LYS A 1 98 ? -10.223 -5.744 14.918 1.00 94.81 98 LYS A CA 1
ATOM 776 C C . LYS A 1 98 ? -8.767 -5.788 15.350 1.00 94.81 98 LYS A C 1
ATOM 778 O O . LYS A 1 98 ? -8.133 -6.828 15.210 1.00 94.81 98 LYS A O 1
ATOM 783 N N . ILE A 1 99 ? -8.275 -4.680 15.881 1.00 90.94 99 ILE A N 1
ATOM 784 C CA . ILE A 1 99 ? -6.916 -4.534 16.403 1.00 90.94 99 ILE A CA 1
ATOM 785 C C . ILE A 1 99 ? -7.058 -4.194 17.875 1.00 90.94 99 ILE A C 1
ATOM 787 O O . ILE A 1 99 ? -7.641 -3.163 18.203 1.00 90.94 99 ILE A O 1
ATOM 791 N N . THR A 1 100 ? -6.577 -5.055 18.762 1.00 90.44 100 THR A N 1
ATOM 792 C CA . THR A 1 100 ? -6.612 -4.817 20.206 1.00 90.44 100 THR A CA 1
ATOM 793 C C . THR A 1 100 ? -5.191 -4.702 20.735 1.00 90.44 100 THR A C 1
ATOM 795 O O . THR A 1 100 ? -4.407 -5.628 20.587 1.00 90.44 100 THR A O 1
ATOM 798 N N . THR A 1 101 ? -4.882 -3.581 21.374 1.00 86.94 101 THR A N 1
ATOM 799 C CA . THR A 1 101 ? -3.595 -3.294 22.014 1.00 86.94 101 THR A CA 1
ATOM 800 C C . THR A 1 101 ? -3.808 -2.844 23.463 1.00 86.94 101 THR A C 1
ATOM 802 O O . THR A 1 101 ? -4.944 -2.578 23.876 1.00 86.94 101 THR A O 1
ATOM 805 N N . VAL A 1 102 ? -2.736 -2.779 24.248 1.00 84.25 102 VAL A N 1
ATOM 806 C CA . VAL A 1 102 ? -2.762 -2.289 25.633 1.00 84.25 102 VAL A CA 1
ATOM 807 C C . VAL A 1 102 ? -3.039 -0.783 25.630 1.00 84.25 102 VAL A C 1
ATOM 809 O O . VAL A 1 102 ? -2.542 -0.061 24.776 1.00 84.25 102 VAL A O 1
ATOM 812 N N . TYR A 1 103 ? -3.860 -0.291 26.560 1.00 73.19 103 TYR A N 1
ATOM 813 C CA . TYR A 1 103 ? -4.266 1.122 26.575 1.00 73.19 103 TYR A CA 1
ATOM 814 C C . TYR A 1 103 ? -3.104 2.101 26.815 1.00 73.19 103 TYR A C 1
ATOM 816 O O . TYR A 1 103 ? -3.111 3.196 26.267 1.00 73.19 103 TYR A O 1
ATOM 824 N N . GLU A 1 104 ? -2.117 1.708 27.621 1.00 71.75 104 GLU A N 1
ATOM 825 C CA . GLU A 1 104 ? -0.986 2.560 28.021 1.00 71.75 104 GLU A CA 1
ATOM 826 C C . GLU A 1 104 ? 0.134 2.639 26.971 1.00 71.75 104 GLU A C 1
ATOM 828 O O . GLU A 1 104 ? 1.206 3.155 27.270 1.00 71.75 104 GLU A O 1
ATOM 833 N N . THR A 1 105 ? -0.075 2.109 25.760 1.00 70.38 105 THR A N 1
ATOM 834 C CA . THR A 1 105 ? 0.949 2.183 24.716 1.00 70.38 105 THR A CA 1
ATOM 835 C C . THR A 1 105 ? 0.920 3.518 23.981 1.00 70.38 105 THR A C 1
ATOM 837 O O . THR A 1 105 ? -0.120 3.954 23.484 1.00 70.38 105 THR A O 1
ATOM 840 N N . ASP A 1 106 ? 2.101 4.110 23.838 1.00 72.62 106 ASP A N 1
ATOM 841 C CA . ASP A 1 106 ? 2.333 5.277 22.986 1.00 72.62 106 ASP A CA 1
ATOM 842 C C . ASP A 1 106 ? 2.588 4.871 21.522 1.00 72.62 106 ASP A C 1
ATOM 844 O O . ASP A 1 106 ? 2.641 5.729 20.646 1.00 72.62 106 ASP A O 1
ATOM 848 N N . ILE A 1 107 ? 2.758 3.569 21.249 1.00 70.31 107 ILE A N 1
ATOM 849 C CA . ILE A 1 107 ? 3.093 3.031 19.925 1.00 70.31 107 ILE A CA 1
ATOM 850 C C . ILE A 1 107 ? 2.141 1.888 19.578 1.00 70.31 107 ILE A C 1
ATOM 852 O O . ILE A 1 107 ? 1.963 0.939 20.346 1.00 70.31 107 ILE A O 1
ATOM 856 N N . ILE A 1 108 ? 1.538 1.960 18.395 1.00 76.44 108 ILE A N 1
ATOM 857 C CA . ILE A 1 108 ? 0.728 0.880 17.836 1.00 76.44 108 ILE A CA 1
ATOM 858 C C . ILE A 1 108 ? 1.427 0.404 16.577 1.00 76.44 108 ILE A C 1
ATOM 860 O O . ILE A 1 108 ? 1.631 1.187 15.654 1.00 76.44 108 ILE A O 1
ATOM 864 N N . THR A 1 109 ? 1.771 -0.884 16.540 1.00 82.06 109 THR A N 1
ATOM 865 C CA . THR A 1 109 ? 2.427 -1.486 15.376 1.00 82.06 109 THR A CA 1
ATOM 866 C C . THR A 1 109 ? 1.621 -1.190 14.105 1.00 82.06 109 THR A C 1
ATOM 868 O O . THR A 1 109 ? 0.421 -1.494 14.071 1.00 82.06 109 THR A O 1
ATOM 871 N N . PRO A 1 110 ? 2.243 -0.614 13.060 1.00 86.69 110 PRO A N 1
ATOM 872 C CA . PRO A 1 110 ? 1.560 -0.353 11.804 1.00 86.69 110 PRO A CA 1
ATOM 873 C C . PRO A 1 110 ? 0.976 -1.635 11.208 1.00 86.69 110 PRO A C 1
ATOM 875 O O . PRO A 1 110 ? 1.632 -2.679 11.155 1.00 86.69 110 PRO A O 1
ATOM 878 N N . ILE A 1 111 ? -0.261 -1.551 10.724 1.00 89.94 111 ILE A N 1
ATOM 879 C CA . ILE A 1 111 ? -0.965 -2.686 10.124 1.00 89.94 111 ILE A CA 1
ATOM 880 C C . ILE A 1 111 ? -0.966 -2.540 8.611 1.00 89.94 111 ILE A C 1
ATOM 882 O O . ILE A 1 111 ? -1.486 -1.556 8.082 1.00 89.94 111 ILE A O 1
ATOM 886 N N . TRP A 1 112 ? -0.436 -3.547 7.915 1.00 92.88 112 TRP A N 1
ATOM 887 C CA . TRP A 1 112 ? -0.407 -3.583 6.459 1.00 92.88 112 TRP A CA 1
ATOM 888 C C . TRP A 1 112 ? -1.482 -4.508 5.904 1.00 92.88 112 TRP A C 1
ATOM 890 O O . TRP A 1 112 ? -1.523 -5.699 6.205 1.00 92.88 112 TRP A O 1
ATOM 900 N N . PHE A 1 113 ? -2.329 -3.962 5.040 1.00 94.38 113 PHE A N 1
ATOM 901 C CA . PHE A 1 113 ? -3.244 -4.706 4.185 1.00 94.38 113 PHE A CA 1
ATOM 902 C C . PHE A 1 113 ? -2.563 -4.937 2.845 1.00 94.38 113 PHE A C 1
ATOM 904 O O . PHE A 1 113 ? -2.345 -3.985 2.101 1.00 94.38 113 PHE A O 1
ATOM 911 N N . GLU A 1 114 ? -2.221 -6.180 2.527 1.00 93.50 114 GLU A N 1
ATOM 912 C CA . GLU A 1 114 ? -1.508 -6.525 1.299 1.00 93.50 114 GLU A CA 1
ATOM 913 C C . GLU A 1 114 ? -2.398 -7.294 0.327 1.00 93.50 114 GLU A C 1
ATOM 915 O O . GLU A 1 114 ? -3.050 -8.274 0.692 1.00 93.50 114 GLU A O 1
ATOM 920 N N . SER A 1 115 ? -2.388 -6.862 -0.931 1.00 89.81 115 SER A N 1
ATOM 921 C CA . SER A 1 115 ? -2.854 -7.628 -2.083 1.00 89.81 115 SER A CA 1
ATOM 922 C C . SER A 1 115 ? -1.666 -7.982 -2.984 1.00 89.81 115 SER A C 1
ATOM 924 O O . SER A 1 115 ? -0.534 -7.587 -2.716 1.00 89.81 115 SER A O 1
ATOM 926 N N . GLU A 1 116 ? -1.914 -8.696 -4.081 1.00 83.75 116 GLU A N 1
ATOM 927 C CA . GLU A 1 116 ? -0.863 -9.109 -5.023 1.00 83.75 116 GLU A CA 1
ATOM 928 C C . GLU A 1 116 ? -0.058 -7.936 -5.610 1.00 83.75 116 GLU A C 1
ATOM 930 O O . GLU A 1 116 ? 1.127 -8.081 -5.890 1.00 83.75 116 GLU A O 1
ATOM 935 N N . THR A 1 117 ? -0.682 -6.768 -5.800 1.00 80.56 117 THR A N 1
ATOM 936 C CA . THR A 1 117 ? -0.071 -5.656 -6.559 1.00 80.56 117 THR A CA 1
ATOM 937 C C . THR A 1 117 ? 0.094 -4.363 -5.766 1.00 80.56 117 THR A C 1
ATOM 939 O O . THR A 1 117 ? 0.694 -3.405 -6.259 1.00 80.56 117 THR A O 1
ATOM 942 N N . ASN A 1 118 ? -0.477 -4.288 -4.564 1.00 89.81 118 ASN A N 1
ATOM 943 C CA . ASN A 1 118 ? -0.498 -3.069 -3.765 1.00 89.81 118 ASN A CA 1
ATOM 944 C C . ASN A 1 118 ? -0.785 -3.358 -2.292 1.00 89.81 118 ASN A C 1
ATOM 946 O O . ASN A 1 118 ? -1.410 -4.365 -1.949 1.00 89.81 118 ASN A O 1
ATOM 950 N N . SER A 1 119 ? -0.398 -2.425 -1.432 1.00 93.62 119 SER A N 1
ATOM 951 C CA . SER A 1 119 ? -0.680 -2.488 -0.007 1.00 93.62 119 SER A CA 1
ATOM 952 C C . SER A 1 119 ? -1.081 -1.139 0.578 1.00 93.62 119 SER A C 1
ATOM 954 O O . SER A 1 119 ? -0.796 -0.078 0.018 1.00 93.62 119 SER A O 1
ATOM 956 N N . LEU A 1 120 ? -1.783 -1.197 1.705 1.00 94.69 120 LEU A N 1
ATOM 957 C CA . LEU A 1 120 ? -2.175 -0.050 2.512 1.00 94.69 120 LEU A CA 1
ATOM 958 C C . LEU A 1 120 ? -1.705 -0.278 3.950 1.00 94.69 120 LEU A C 1
ATOM 960 O O . LEU A 1 120 ? -2.185 -1.195 4.609 1.00 94.69 120 LEU A O 1
ATOM 964 N N . GLY A 1 121 ? -0.774 0.544 4.414 1.00 93.50 121 GLY A N 1
ATOM 965 C CA . GLY A 1 121 ? -0.310 0.608 5.794 1.00 93.50 121 GLY A CA 1
ATOM 966 C C . GLY A 1 121 ? -1.073 1.674 6.570 1.00 93.50 121 GLY A C 1
ATOM 967 O O . GLY A 1 121 ? -1.253 2.785 6.062 1.00 93.50 121 GLY A O 1
ATOM 968 N N . LEU A 1 122 ? -1.520 1.331 7.777 1.00 92.31 122 LEU A N 1
ATOM 969 C CA . LEU A 1 122 ? -2.172 2.244 8.713 1.00 92.31 122 LEU A CA 1
ATOM 970 C C . LEU A 1 122 ? -1.441 2.239 10.054 1.00 92.31 122 LEU A C 1
ATOM 972 O O . LEU A 1 122 ? -1.253 1.179 10.654 1.00 92.31 122 LEU A O 1
ATOM 976 N N . GLU A 1 123 ? -1.117 3.429 10.539 1.00 90.12 123 GLU A N 1
ATOM 977 C CA . GLU A 1 123 ? -0.699 3.680 11.913 1.00 90.12 123 GLU A CA 1
ATOM 978 C C . GLU A 1 123 ? -1.848 4.357 12.658 1.00 90.12 123 GLU A C 1
ATOM 980 O O . GLU A 1 123 ? -2.459 5.301 12.155 1.00 90.12 123 GLU A O 1
ATOM 985 N N . PHE A 1 124 ? -2.191 3.852 13.841 1.00 89.38 124 PHE A N 1
ATOM 986 C CA . PHE A 1 124 ? -3.320 4.363 14.614 1.00 89.38 124 PHE A CA 1
ATOM 987 C C . PHE A 1 124 ? -2.843 5.331 15.678 1.00 89.38 124 PHE A C 1
ATOM 989 O O . PHE A 1 124 ? -1.908 5.024 16.405 1.00 89.38 124 PHE A O 1
ATOM 996 N N . ASN A 1 125 ? -3.549 6.451 15.828 1.00 88.56 125 ASN A N 1
ATOM 997 C CA . ASN A 1 125 ? -3.235 7.441 16.849 1.00 88.56 125 ASN A CA 1
ATOM 998 C C . ASN A 1 125 ? -3.719 6.948 18.226 1.00 88.56 125 ASN A C 1
ATOM 1000 O O . ASN A 1 125 ? -4.942 6.873 18.445 1.00 88.56 125 ASN A O 1
ATOM 1004 N N . PRO A 1 126 ? -2.816 6.632 19.177 1.00 86.19 126 PRO A N 1
ATOM 1005 C CA . PRO A 1 126 ? -3.210 6.158 20.497 1.00 86.19 126 PRO A CA 1
ATOM 1006 C C . PRO A 1 126 ? -3.856 7.255 21.352 1.00 86.19 126 PRO A C 1
ATOM 1008 O O . PRO A 1 126 ? -4.596 6.951 22.288 1.00 86.19 126 PRO A O 1
ATOM 1011 N N . PHE A 1 127 ? -3.669 8.526 20.999 1.00 86.88 127 PHE A N 1
ATOM 1012 C CA . PHE A 1 127 ? -4.173 9.694 21.725 1.00 86.88 127 PHE A CA 1
ATOM 1013 C C . PHE A 1 127 ? -5.358 10.377 21.043 1.00 86.88 127 PHE A C 1
ATOM 1015 O O . PHE A 1 127 ? -5.751 11.470 21.451 1.00 86.88 127 PHE A O 1
ATOM 1022 N N . ALA A 1 128 ? -5.954 9.734 20.036 1.00 88.69 128 ALA A N 1
ATOM 1023 C CA . ALA A 1 128 ? -7.101 10.274 19.320 1.00 88.69 128 ALA A CA 1
ATOM 1024 C C . ALA A 1 128 ? -8.217 10.725 20.281 1.00 88.69 128 ALA A C 1
ATOM 1026 O O . ALA A 1 128 ? -8.527 10.065 21.275 1.00 88.69 128 ALA A O 1
ATOM 1027 N N . THR A 1 129 ? -8.861 11.842 19.982 1.00 88.81 129 THR A N 1
ATOM 1028 C CA . THR A 1 129 ? -9.957 12.381 20.803 1.00 88.81 129 THR A CA 1
ATOM 1029 C C . THR A 1 129 ? -11.326 11.865 20.368 1.00 88.81 129 THR A C 1
ATOM 1031 O O . THR A 1 129 ? -12.276 11.838 21.155 1.00 88.81 129 THR A O 1
ATOM 1034 N N . LYS A 1 130 ? -11.446 11.443 19.109 1.00 92.31 130 LYS A N 1
ATOM 1035 C CA . LYS A 1 130 ? -12.648 10.844 18.542 1.00 92.31 130 LYS A CA 1
ATOM 1036 C C . LYS A 1 130 ? -12.693 9.349 18.821 1.00 92.31 130 LYS A C 1
ATOM 1038 O O . LYS A 1 130 ? -11.683 8.658 18.830 1.00 92.31 130 LYS A O 1
ATOM 1043 N N . ASN A 1 131 ? -13.917 8.840 18.930 1.00 93.50 131 ASN A N 1
ATOM 1044 C CA . ASN A 1 131 ? -14.179 7.403 19.018 1.00 93.50 131 ASN A CA 1
ATOM 1045 C C . ASN A 1 131 ? -14.573 6.793 17.673 1.00 93.50 131 ASN A C 1
ATOM 1047 O O . ASN A 1 131 ? -14.600 5.577 17.545 1.00 93.50 131 ASN A O 1
ATOM 1051 N N . LYS A 1 132 ? -14.924 7.605 16.672 1.00 95.94 132 LYS A N 1
ATOM 1052 C CA . LYS A 1 132 ? -15.354 7.104 15.368 1.00 95.94 132 LYS A CA 1
ATOM 1053 C C . LYS A 1 132 ? -15.062 8.095 14.263 1.00 95.94 132 LYS A C 1
ATOM 1055 O O . LYS A 1 132 ? -15.338 9.286 14.408 1.00 95.94 132 LYS A O 1
ATOM 1060 N N . GLU A 1 133 ? -14.601 7.571 13.139 1.00 94.69 133 GLU A N 1
ATOM 1061 C CA . GLU A 1 133 ? -14.402 8.317 11.911 1.00 94.69 133 GLU A CA 1
ATOM 1062 C C . GLU A 1 133 ? -14.943 7.563 10.703 1.00 94.69 133 GLU A C 1
ATOM 1064 O O . GLU A 1 133 ? -14.886 6.338 10.594 1.00 94.69 133 GLU A O 1
ATOM 1069 N N . VAL A 1 134 ? -15.512 8.352 9.804 1.00 93.12 134 VAL A N 1
ATOM 1070 C CA . VAL A 1 134 ? -16.058 7.968 8.505 1.00 93.12 134 VAL A CA 1
ATOM 1071 C C . VAL A 1 134 ? -15.625 9.042 7.508 1.00 93.12 134 VAL A C 1
ATOM 1073 O O . VAL A 1 134 ? -15.244 10.137 7.922 1.00 93.12 134 VAL A O 1
ATOM 1076 N N . ASN A 1 135 ? -15.718 8.767 6.206 1.00 89.25 135 ASN A N 1
ATOM 1077 C CA . ASN A 1 135 ? -15.300 9.696 5.142 1.00 89.25 135 ASN A CA 1
ATOM 1078 C C . ASN A 1 135 ? -13.801 10.043 5.198 1.00 89.25 135 ASN A C 1
ATOM 1080 O O . ASN A 1 135 ? -13.412 11.210 5.214 1.00 89.25 135 ASN A O 1
ATOM 1084 N N . ILE A 1 136 ? -12.959 9.014 5.229 1.00 91.06 136 ILE A N 1
ATOM 1085 C CA . ILE A 1 136 ? -11.507 9.162 5.325 1.00 91.06 136 ILE A CA 1
ATOM 1086 C C . ILE A 1 136 ? -10.954 9.847 4.054 1.00 91.06 136 ILE A C 1
ATOM 1088 O O . ILE A 1 136 ? -11.233 9.357 2.955 1.00 91.06 136 ILE A O 1
ATOM 1092 N N . PRO A 1 137 ? -10.172 10.949 4.149 1.00 88.25 137 PRO A N 1
ATOM 1093 C CA . PRO A 1 137 ? -9.715 11.716 2.982 1.00 88.25 137 PRO A CA 1
ATOM 1094 C C . PRO A 1 137 ? -8.973 10.895 1.923 1.00 88.25 137 PRO A C 1
ATOM 1096 O O . PRO A 1 137 ? -9.129 11.160 0.730 1.00 88.25 137 PRO A O 1
ATOM 1099 N N . PHE A 1 138 ? -8.238 9.861 2.347 1.00 89.00 138 PHE A N 1
ATOM 1100 C CA . PHE A 1 138 ? -7.564 8.896 1.472 1.00 89.00 138 PHE A CA 1
ATOM 1101 C C . PHE A 1 138 ? -8.490 8.283 0.415 1.00 89.00 138 PHE A C 1
ATOM 1103 O O . PHE A 1 138 ? -8.067 8.054 -0.714 1.00 89.00 138 PHE A O 1
ATOM 1110 N N . ASN A 1 139 ? -9.771 8.078 0.730 1.00 90.94 139 ASN A N 1
ATOM 1111 C CA . ASN A 1 139 ? -10.726 7.461 -0.195 1.00 90.94 139 ASN A CA 1
ATOM 1112 C C . ASN A 1 139 ? -10.966 8.308 -1.461 1.00 90.94 139 ASN A C 1
ATOM 1114 O O . ASN A 1 139 ? -11.505 7.805 -2.446 1.00 90.94 139 ASN A O 1
ATOM 1118 N N . ASN A 1 140 ? -10.570 9.587 -1.447 1.00 88.62 140 ASN A N 1
ATOM 1119 C CA . ASN A 1 140 ? -10.656 10.489 -2.595 1.00 88.62 140 ASN A CA 1
ATOM 1120 C C . ASN A 1 140 ? -9.392 10.503 -3.462 1.00 88.62 140 ASN A C 1
ATOM 1122 O O . ASN A 1 140 ? -9.387 11.179 -4.496 1.00 88.62 140 ASN A O 1
ATOM 1126 N N . TRP A 1 141 ? -8.325 9.819 -3.041 1.00 88.06 141 TRP A N 1
ATOM 1127 C CA . TRP A 1 141 ? -7.068 9.788 -3.774 1.00 88.06 141 TRP A CA 1
ATOM 1128 C C . TRP A 1 141 ? -7.242 9.087 -5.109 1.00 88.06 141 TRP A C 1
ATOM 1130 O O . TRP A 1 141 ? -7.883 8.038 -5.218 1.00 88.06 141 TRP A O 1
ATOM 1140 N N . GLN A 1 142 ? -6.619 9.665 -6.127 1.00 88.56 142 GLN A N 1
ATOM 1141 C CA . GLN A 1 142 ? -6.623 9.104 -7.466 1.00 88.56 142 GLN A CA 1
ATOM 1142 C C . GLN A 1 142 ? -5.193 8.878 -7.933 1.00 88.56 142 GLN A C 1
ATOM 1144 O O . GLN A 1 142 ? -4.331 9.734 -7.739 1.00 88.56 142 GLN A O 1
ATOM 1149 N N . LEU A 1 143 ? -4.957 7.732 -8.560 1.00 89.38 143 LEU A N 1
ATOM 1150 C CA . LEU A 1 143 ? -3.666 7.328 -9.100 1.00 89.38 143 LEU A CA 1
ATOM 1151 C C . LEU A 1 143 ? -3.807 7.042 -10.594 1.00 89.38 143 LEU A C 1
ATOM 1153 O O . LEU A 1 143 ? -4.672 6.268 -10.994 1.00 89.38 143 LEU A O 1
ATOM 1157 N N . GLN A 1 144 ? -2.903 7.602 -11.396 1.00 89.88 144 GLN A N 1
ATOM 1158 C CA . GLN A 1 144 ? -2.702 7.254 -12.802 1.00 89.88 144 GLN A CA 1
ATOM 1159 C C . GLN A 1 144 ? -1.235 6.906 -13.055 1.00 89.88 144 GLN A C 1
ATOM 1161 O O . GLN A 1 144 ? -0.334 7.573 -12.542 1.00 89.88 144 GLN A O 1
ATOM 1166 N N . VAL A 1 145 ? -0.995 5.911 -13.911 1.00 88.38 145 VAL A N 1
ATOM 1167 C CA . VAL A 1 145 ? 0.347 5.552 -14.384 1.00 88.38 145 VAL A CA 1
ATOM 1168 C C . VAL A 1 145 ? 0.367 5.569 -15.905 1.00 88.38 145 VAL A C 1
ATOM 1170 O O . VAL A 1 145 ? -0.445 4.913 -16.561 1.00 88.38 145 VAL A O 1
ATOM 1173 N N . LYS A 1 146 ? 1.323 6.300 -16.476 1.00 90.12 146 LYS A N 1
ATOM 1174 C CA . LYS A 1 146 ? 1.624 6.297 -17.909 1.00 90.12 146 LYS A CA 1
ATOM 1175 C C . LYS A 1 146 ? 3.022 5.750 -18.150 1.00 90.12 146 LYS A C 1
ATOM 1177 O O . LYS A 1 146 ? 3.927 6.024 -17.367 1.00 90.12 146 LYS A O 1
ATOM 1182 N N . ARG A 1 147 ? 3.203 5.040 -19.258 1.00 89.69 147 ARG A N 1
ATOM 1183 C CA . ARG A 1 147 ? 4.493 4.580 -19.773 1.00 89.69 147 ARG A CA 1
ATOM 1184 C C . ARG A 1 147 ? 4.780 5.272 -21.093 1.00 89.69 147 ARG A C 1
ATOM 1186 O O . ARG A 1 147 ? 3.880 5.462 -21.903 1.00 89.69 147 ARG A O 1
ATOM 1193 N N . LYS A 1 148 ? 6.031 5.633 -21.317 1.00 89.31 148 LYS A N 1
ATOM 1194 C CA . LYS A 1 148 ? 6.555 6.016 -22.618 1.00 89.31 148 LYS A CA 1
ATOM 1195 C C . LYS A 1 148 ? 7.840 5.244 -22.827 1.00 89.31 148 LYS A C 1
ATOM 1197 O O . LYS A 1 148 ? 8.811 5.435 -22.095 1.00 89.31 148 LYS A O 1
ATOM 1202 N N . ASP A 1 149 ? 7.832 4.379 -23.821 1.00 88.06 149 ASP A N 1
ATOM 1203 C CA . ASP A 1 149 ? 9.064 3.789 -24.311 1.00 88.06 149 ASP A CA 1
ATOM 1204 C C . ASP A 1 149 ? 9.783 4.830 -25.178 1.00 88.06 149 ASP A C 1
ATOM 1206 O O . ASP A 1 149 ? 9.176 5.784 -25.655 1.00 88.06 149 ASP A O 1
ATOM 1210 N N . ILE A 1 150 ? 11.104 4.749 -25.234 1.00 83.56 150 ILE A N 1
ATOM 1211 C CA . ILE A 1 150 ? 11.978 5.590 -26.057 1.00 83.56 150 ILE A CA 1
ATOM 1212 C C . ILE A 1 150 ? 13.183 4.736 -26.438 1.00 83.56 150 ILE A C 1
ATOM 1214 O O . ILE A 1 150 ? 13.494 3.761 -25.748 1.00 83.56 150 ILE A O 1
ATOM 1218 N N . SER A 1 151 ? 13.899 5.098 -27.502 1.00 86.75 151 SER A N 1
ATOM 1219 C CA . SER A 1 151 ? 15.112 4.367 -27.888 1.00 86.75 151 SER A CA 1
ATOM 1220 C C . SER A 1 151 ? 16.073 4.225 -26.696 1.00 86.75 151 SER A C 1
ATOM 1222 O O . SER A 1 151 ? 16.532 5.221 -26.130 1.00 86.75 151 SER A O 1
ATOM 1224 N N . GLY A 1 152 ? 16.334 2.979 -26.288 1.00 85.75 152 GLY A N 1
ATOM 1225 C CA . GLY A 1 152 ? 17.226 2.626 -25.177 1.00 85.75 152 GLY A CA 1
ATOM 1226 C C . GLY A 1 152 ? 16.713 2.920 -23.760 1.00 85.75 152 GLY A C 1
ATOM 1227 O O . GLY A 1 152 ? 17.454 2.738 -22.795 1.00 85.75 152 GLY A O 1
ATOM 1228 N N . ALA A 1 153 ? 15.469 3.378 -23.588 1.00 88.19 153 ALA A N 1
ATOM 1229 C CA . ALA A 1 153 ? 14.917 3.702 -22.273 1.00 88.19 153 ALA A CA 1
ATOM 1230 C C . ALA A 1 153 ? 13.406 3.449 -22.168 1.00 88.19 153 ALA A C 1
ATOM 1232 O O . ALA A 1 153 ? 12.701 3.348 -23.168 1.00 88.19 153 ALA A O 1
ATOM 1233 N N . THR A 1 154 ? 12.906 3.372 -20.941 1.00 88.31 154 THR A N 1
ATOM 1234 C CA . THR A 1 154 ? 11.470 3.382 -20.633 1.00 88.31 154 THR A CA 1
ATOM 1235 C C . THR A 1 154 ? 11.229 4.398 -19.530 1.00 88.31 154 THR A C 1
ATOM 1237 O O . THR A 1 154 ? 11.939 4.415 -18.527 1.00 88.31 154 THR A O 1
ATOM 1240 N N . ALA A 1 155 ? 10.257 5.281 -19.719 1.00 88.62 155 ALA A N 1
ATOM 1241 C CA . ALA A 1 155 ? 9.852 6.271 -18.736 1.00 88.62 155 ALA A CA 1
ATOM 1242 C C . ALA A 1 155 ? 8.454 5.949 -18.209 1.00 88.62 155 ALA A C 1
ATOM 1244 O O . ALA A 1 155 ? 7.532 5.696 -18.981 1.00 88.62 155 ALA A O 1
ATOM 1245 N N . TYR A 1 156 ? 8.284 6.022 -16.898 1.00 87.94 156 TYR A N 1
ATOM 1246 C CA . TYR A 1 156 ? 6.996 5.989 -16.229 1.00 87.94 156 TYR A CA 1
ATOM 1247 C C . TYR A 1 156 ? 6.688 7.369 -15.672 1.00 87.94 156 TYR A C 1
ATOM 1249 O O . TYR A 1 156 ? 7.575 8.041 -15.153 1.00 87.94 156 TYR A O 1
ATOM 1257 N N . LYS A 1 157 ? 5.426 7.778 -15.776 1.00 88.56 157 LYS A N 1
ATOM 1258 C CA . LYS A 1 157 ? 4.882 8.977 -15.147 1.00 88.56 157 LYS A CA 1
ATOM 1259 C C . LYS A 1 157 ? 3.719 8.573 -14.262 1.00 88.56 157 LYS A C 1
ATOM 1261 O O . LYS A 1 157 ? 2.722 8.040 -14.747 1.00 88.56 157 LYS A O 1
ATOM 1266 N N . ILE A 1 158 ? 3.860 8.857 -12.983 1.00 87.69 158 ILE A N 1
ATOM 1267 C CA . ILE A 1 158 ? 2.910 8.546 -11.933 1.00 87.69 158 ILE A CA 1
ATOM 1268 C C . ILE A 1 158 ? 2.287 9.869 -11.510 1.00 87.69 158 ILE A C 1
ATOM 1270 O O . ILE A 1 158 ? 2.990 10.854 -11.287 1.00 87.69 158 ILE A O 1
ATOM 1274 N N . THR A 1 159 ? 0.963 9.923 -11.483 1.00 86.94 159 THR A N 1
ATOM 1275 C CA . THR A 1 159 ? 0.208 11.117 -11.097 1.00 86.94 159 THR A CA 1
ATOM 1276 C C . THR A 1 159 ? -0.716 10.771 -9.944 1.00 86.94 159 THR A C 1
ATOM 1278 O O . THR A 1 159 ? -1.523 9.849 -10.072 1.00 86.94 159 THR A O 1
ATOM 1281 N N . PHE A 1 160 ? -0.614 11.542 -8.863 1.00 85.12 160 PHE A N 1
ATOM 1282 C CA . PHE A 1 160 ? -1.516 11.497 -7.720 1.00 85.12 160 PHE A CA 1
ATOM 1283 C C . PHE A 1 160 ? -2.374 12.749 -7.705 1.00 85.12 160 PHE A C 1
ATOM 1285 O O . PHE A 1 160 ? -1.860 13.869 -7.690 1.00 85.12 160 PHE A O 1
ATOM 1292 N N . GLY A 1 161 ? -3.685 12.552 -7.721 1.00 83.06 161 GLY A N 1
ATOM 1293 C CA . GLY A 1 161 ? -4.653 13.629 -7.590 1.00 83.06 161 GLY A CA 1
ATOM 1294 C C . GLY A 1 161 ? -5.323 13.631 -6.228 1.00 83.06 161 GLY A C 1
ATOM 1295 O O . GLY A 1 161 ? -5.473 12.583 -5.598 1.00 83.06 161 GLY A O 1
ATOM 1296 N N . ARG A 1 162 ? -5.769 14.824 -5.810 1.00 80.44 162 ARG A N 1
ATOM 1297 C CA . ARG A 1 162 ? -6.563 15.038 -4.584 1.00 80.44 162 ARG A CA 1
ATOM 1298 C C . ARG A 1 162 ? -5.868 14.506 -3.321 1.00 80.44 162 ARG A C 1
ATOM 1300 O O . ARG A 1 162 ? -6.507 13.923 -2.451 1.00 80.44 162 ARG A O 1
ATOM 1307 N N . CYS A 1 163 ? -4.554 14.706 -3.255 1.00 77.75 163 CYS A N 1
ATOM 1308 C CA . CYS A 1 163 ? -3.656 14.133 -2.258 1.00 77.75 163 CYS A CA 1
ATOM 1309 C C . CYS A 1 163 ? -2.682 15.216 -1.772 1.00 77.75 163 CYS A C 1
ATOM 1311 O O . CYS A 1 163 ? -1.990 15.805 -2.600 1.00 77.75 163 CYS A O 1
ATOM 1313 N N . SER A 1 164 ? -2.634 15.480 -0.459 1.00 77.81 164 SER A N 1
ATOM 1314 C CA . SER A 1 164 ? -1.491 16.160 0.174 1.00 77.81 164 SER A CA 1
ATOM 1315 C C . SER A 1 164 ? -0.585 15.075 0.739 1.00 77.81 164 SER A C 1
ATOM 1317 O O . SER A 1 164 ? -0.891 14.468 1.767 1.00 77.81 164 SER A O 1
ATOM 1319 N N . CYS A 1 165 ? 0.452 14.727 -0.012 1.00 77.44 165 CYS A N 1
ATOM 1320 C CA . CYS A 1 165 ? 1.249 13.539 0.245 1.00 77.44 165 CYS A CA 1
ATOM 1321 C C . CYS A 1 165 ? 2.682 13.706 -0.234 1.00 77.44 165 CYS A C 1
ATOM 1323 O O . CYS A 1 165 ? 2.943 14.413 -1.211 1.00 77.44 165 CYS A O 1
ATOM 1325 N N . VAL A 1 166 ? 3.585 12.990 0.427 1.00 79.06 166 VAL A N 1
ATOM 1326 C CA . VAL A 1 166 ? 4.917 12.698 -0.098 1.00 79.06 166 VAL A CA 1
ATOM 1327 C C . VAL A 1 166 ? 4.928 11.341 -0.755 1.00 79.06 166 VAL A C 1
ATOM 1329 O O . VAL A 1 166 ? 4.067 10.490 -0.531 1.00 79.06 166 VAL A O 1
ATOM 1332 N N . SER A 1 167 ? 5.908 11.143 -1.622 1.00 79.56 167 SER A N 1
ATOM 1333 C CA . SER A 1 167 ? 6.149 9.840 -2.208 1.00 79.56 167 SER A CA 1
ATOM 1334 C C . SER A 1 167 ? 7.634 9.556 -2.248 1.00 79.56 167 SER A C 1
ATOM 1336 O O . SER A 1 167 ? 8.435 10.446 -2.539 1.00 79.56 167 SER A O 1
ATOM 1338 N N . ASP A 1 168 ? 7.958 8.300 -1.995 1.00 81.12 168 ASP A N 1
ATOM 1339 C CA . ASP A 1 168 ? 9.279 7.722 -2.144 1.00 81.12 168 ASP A CA 1
ATOM 1340 C C . ASP A 1 168 ? 9.252 6.629 -3.220 1.00 81.12 168 ASP A C 1
ATOM 1342 O O . ASP A 1 168 ? 8.210 6.021 -3.503 1.00 81.12 168 ASP A O 1
ATOM 1346 N N . ILE A 1 169 ? 10.400 6.418 -3.859 1.00 79.44 169 ILE A N 1
ATOM 1347 C CA . ILE A 1 169 ? 10.561 5.482 -4.969 1.00 79.44 169 ILE A CA 1
ATOM 1348 C C . ILE A 1 169 ? 11.760 4.591 -4.680 1.00 79.44 169 ILE A C 1
ATOM 1350 O O . ILE A 1 169 ? 12.898 5.054 -4.594 1.00 79.44 169 ILE A O 1
ATOM 1354 N N . SER A 1 170 ? 11.501 3.293 -4.623 1.00 79.56 170 SER A N 1
ATOM 1355 C CA . SER A 1 170 ? 12.504 2.255 -4.432 1.00 79.56 170 SER A CA 1
ATOM 1356 C C . SER A 1 170 ? 12.323 1.139 -5.464 1.00 79.56 170 SER A C 1
ATOM 1358 O O . SER A 1 170 ? 11.540 1.255 -6.410 1.00 79.56 170 SER A O 1
ATOM 1360 N N . GLY A 1 171 ? 13.131 0.090 -5.370 1.00 79.69 171 GLY A N 1
ATOM 1361 C CA . GLY A 1 171 ? 13.066 -1.046 -6.282 1.00 79.69 171 GLY A CA 1
ATOM 1362 C C . GLY A 1 171 ? 14.386 -1.794 -6.379 1.00 79.69 171 GLY A C 1
ATOM 1363 O O . GLY A 1 171 ? 15.391 -1.406 -5.771 1.00 79.69 171 GLY A O 1
ATOM 1364 N N . SER A 1 172 ? 14.371 -2.864 -7.172 1.00 78.06 172 SER A N 1
ATOM 1365 C CA . SER A 1 172 ? 15.462 -3.838 -7.242 1.00 78.06 172 SER A CA 1
ATOM 1366 C C . SER A 1 172 ? 15.957 -4.064 -8.673 1.00 78.06 172 SER A C 1
ATOM 1368 O O . SER A 1 172 ? 15.178 -4.248 -9.618 1.00 78.06 172 SER A O 1
ATOM 1370 N N . ILE A 1 173 ? 17.285 -4.067 -8.824 1.00 78.62 173 ILE A N 1
ATOM 1371 C CA . ILE A 1 173 ? 17.985 -4.459 -10.049 1.00 78.62 173 ILE A CA 1
ATOM 1372 C C . ILE A 1 173 ? 18.679 -5.794 -9.789 1.00 78.62 173 ILE A C 1
ATOM 1374 O O . ILE A 1 173 ? 19.489 -5.950 -8.864 1.00 78.62 173 ILE A O 1
ATOM 1378 N N . VAL A 1 174 ? 18.368 -6.766 -10.634 1.00 81.94 174 VAL A N 1
ATOM 1379 C CA . VAL A 1 174 ? 18.834 -8.142 -10.520 1.00 81.94 174 VAL A CA 1
ATOM 1380 C C . VAL A 1 174 ? 19.783 -8.479 -11.663 1.00 81.94 174 VAL A C 1
ATOM 1382 O O . VAL A 1 174 ? 19.664 -7.964 -12.773 1.00 81.94 174 VAL A O 1
ATOM 1385 N N . LYS A 1 175 ? 20.711 -9.394 -11.399 1.00 81.31 175 LYS A N 1
ATOM 1386 C CA . LYS A 1 175 ? 21.516 -10.046 -12.426 1.00 81.31 175 LYS A CA 1
ATOM 1387 C C . LYS A 1 175 ? 21.012 -11.460 -12.628 1.00 81.31 175 LYS A C 1
ATOM 1389 O O . LYS A 1 175 ? 20.861 -12.222 -11.668 1.00 81.31 175 LYS A O 1
ATOM 1394 N N . MET A 1 176 ? 20.788 -11.829 -13.881 1.00 74.56 176 MET A N 1
ATOM 1395 C CA . MET A 1 176 ? 20.464 -13.206 -14.217 1.00 74.56 176 MET A CA 1
ATOM 1396 C C . MET A 1 176 ? 21.735 -14.058 -14.134 1.00 74.56 176 MET A C 1
ATOM 1398 O O . MET A 1 176 ? 22.745 -13.782 -14.784 1.00 74.56 176 MET A O 1
ATOM 1402 N N . THR A 1 177 ? 21.695 -15.096 -13.305 1.00 73.19 177 THR A N 1
ATOM 1403 C CA . THR A 1 177 ? 22.762 -16.094 -13.176 1.00 73.19 177 THR A CA 1
ATOM 1404 C C . THR A 1 177 ? 22.237 -17.465 -13.607 1.00 73.19 177 THR A C 1
ATOM 1406 O O . THR A 1 177 ? 21.024 -17.684 -13.595 1.00 73.19 177 THR A O 1
ATOM 1409 N N . PRO A 1 178 ? 23.108 -18.436 -13.938 1.00 73.62 178 PRO A N 1
ATOM 1410 C CA . PRO A 1 178 ? 22.675 -19.811 -14.205 1.00 73.62 178 PRO A CA 1
ATOM 1411 C C . PRO A 1 178 ? 21.894 -20.455 -13.044 1.00 73.62 178 PRO A C 1
ATOM 1413 O O . PRO A 1 178 ? 21.103 -21.364 -13.268 1.00 73.62 178 PRO A O 1
ATOM 1416 N N . SER A 1 179 ? 22.100 -19.978 -11.812 1.00 75.06 179 SER A N 1
ATOM 1417 C CA . SER A 1 179 ? 21.385 -20.394 -10.596 1.00 75.06 179 SER A CA 1
ATOM 1418 C C . SER A 1 179 ? 20.081 -19.625 -10.328 1.00 75.06 179 SER A C 1
ATOM 1420 O O . SER A 1 179 ? 19.433 -19.878 -9.316 1.00 75.06 179 SER A O 1
ATOM 1422 N N . GLY A 1 180 ? 19.688 -18.698 -11.207 1.00 70.44 180 GLY A N 1
ATOM 1423 C CA . GLY A 1 180 ? 18.499 -17.855 -11.062 1.00 70.44 180 GLY A CA 1
ATOM 1424 C C . GLY A 1 180 ? 18.822 -16.368 -10.905 1.00 70.44 180 GLY A C 1
ATOM 1425 O O . GLY A 1 180 ? 19.937 -15.917 -11.179 1.00 70.44 180 GLY A O 1
ATOM 1426 N N . PHE A 1 181 ? 17.832 -15.586 -10.479 1.00 70.25 181 PHE A N 1
ATOM 1427 C CA . PHE A 1 181 ? 18.006 -14.155 -10.235 1.00 70.25 181 PHE A C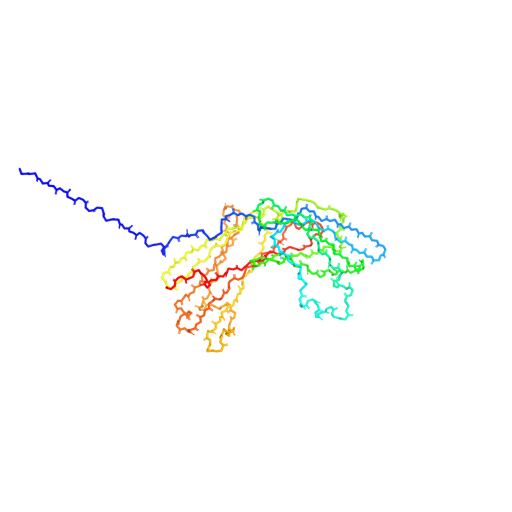A 1
ATOM 1428 C C . PHE A 1 181 ? 18.778 -13.918 -8.940 1.00 70.25 181 PHE A C 1
ATOM 1430 O O . PHE A 1 181 ? 18.372 -14.391 -7.879 1.00 70.25 181 PHE A O 1
ATOM 1437 N N . GLN A 1 182 ? 19.861 -13.151 -9.028 1.00 76.25 182 GLN A N 1
ATOM 1438 C CA . GLN A 1 182 ? 20.557 -12.627 -7.863 1.00 76.25 182 GLN A CA 1
ATOM 1439 C C . GLN A 1 182 ? 20.282 -11.129 -7.773 1.00 76.25 182 GLN A C 1
ATOM 1441 O O . GLN A 1 182 ? 20.533 -10.394 -8.728 1.00 76.25 182 GLN A O 1
ATOM 1446 N N . GLU A 1 183 ? 19.754 -10.671 -6.641 1.00 73.56 183 GLU A N 1
ATOM 1447 C CA . GLU A 1 183 ? 19.651 -9.239 -6.380 1.00 73.56 183 GLU A CA 1
ATOM 1448 C C . GLU A 1 183 ? 21.053 -8.649 -6.299 1.00 73.56 183 GLU A C 1
ATOM 1450 O O . GLU A 1 183 ? 21.925 -9.169 -5.600 1.00 73.56 183 GLU A O 1
ATOM 1455 N N . THR A 1 184 ? 21.287 -7.610 -7.091 1.00 61.88 184 THR A N 1
ATOM 1456 C CA . THR A 1 184 ? 22.632 -7.068 -7.265 1.00 61.88 184 THR A CA 1
ATOM 1457 C C . THR A 1 184 ? 22.766 -5.654 -6.746 1.00 61.88 184 THR A C 1
ATOM 1459 O O . THR A 1 184 ? 23.818 -5.335 -6.199 1.00 61.88 184 THR A O 1
ATOM 1462 N N . LEU A 1 185 ? 21.744 -4.808 -6.913 1.00 63.50 185 LEU A N 1
ATOM 1463 C CA . LEU A 1 185 ? 21.805 -3.386 -6.578 1.00 63.50 185 LEU A CA 1
ATOM 1464 C C . LEU A 1 185 ? 20.400 -2.811 -6.327 1.00 63.50 185 LEU A C 1
ATOM 1466 O O . LEU A 1 185 ? 19.430 -3.212 -6.973 1.00 63.50 185 LEU A O 1
ATOM 1470 N N . TYR A 1 186 ? 20.324 -1.790 -5.473 1.00 71.75 186 TYR A N 1
ATOM 1471 C CA . TYR A 1 186 ? 19.186 -0.865 -5.414 1.00 71.75 186 TYR A CA 1
ATOM 1472 C C . TYR A 1 186 ? 19.101 -0.010 -6.691 1.00 71.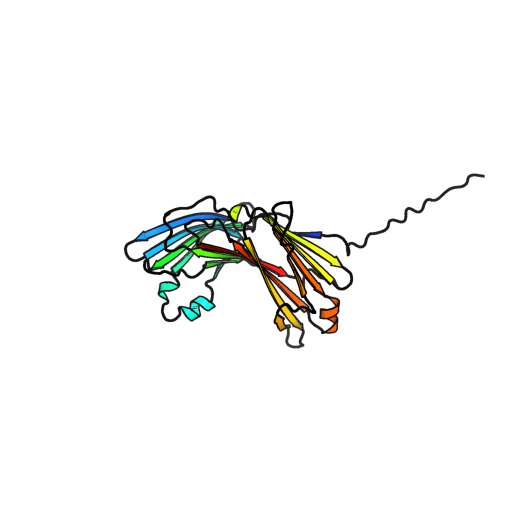75 186 TYR A C 1
ATOM 1474 O O . TYR A 1 186 ? 20.048 0.031 -7.488 1.00 71.75 186 TYR A O 1
ATOM 1482 N N . LEU A 1 187 ? 17.994 0.722 -6.876 1.00 75.94 187 LEU A N 1
ATOM 1483 C CA . LEU A 1 187 ? 17.866 1.703 -7.961 1.00 75.94 187 LEU A CA 1
ATOM 1484 C C . LEU A 1 187 ? 19.076 2.652 -7.971 1.00 75.94 187 LEU A C 1
ATOM 1486 O O . LEU A 1 187 ? 19.275 3.446 -7.053 1.00 75.94 187 LEU A O 1
ATOM 1490 N N . SER A 1 188 ? 19.898 2.577 -9.019 1.00 77.81 188 SER A N 1
ATOM 1491 C CA . SER A 1 188 ? 21.124 3.368 -9.124 1.00 77.81 188 SER A CA 1
ATOM 1492 C C . SER A 1 188 ? 21.138 4.225 -10.384 1.00 77.81 188 SER A C 1
ATOM 1494 O O . SER A 1 188 ? 20.633 3.833 -11.436 1.00 77.81 188 SER A O 1
ATOM 1496 N N . ARG A 1 189 ? 21.757 5.410 -10.276 1.00 78.81 189 ARG A N 1
ATOM 1497 C CA . ARG A 1 189 ? 21.766 6.451 -11.318 1.00 78.81 189 ARG A CA 1
ATOM 1498 C C . ARG A 1 189 ? 22.125 6.002 -12.745 1.00 78.81 189 ARG A C 1
ATOM 1500 O O . ARG A 1 189 ? 21.510 6.556 -13.656 1.00 78.81 189 ARG A O 1
ATOM 1507 N N . PRO A 1 190 ? 23.073 5.072 -13.004 1.00 83.06 190 PRO A N 1
ATOM 1508 C CA . PRO A 1 190 ? 23.351 4.664 -14.386 1.00 83.06 190 PRO A CA 1
ATOM 1509 C C . PRO A 1 190 ? 22.165 3.945 -15.050 1.00 83.06 190 PRO A C 1
ATOM 1511 O O . PRO A 1 190 ? 21.982 4.067 -16.264 1.00 83.06 190 PRO A O 1
ATOM 1514 N N . TYR A 1 191 ? 21.345 3.246 -14.261 1.00 85.12 191 TYR A N 1
ATOM 1515 C CA . TYR A 1 191 ? 20.225 2.440 -14.748 1.00 85.12 191 TYR A CA 1
ATOM 1516 C C . TYR A 1 191 ? 18.875 3.123 -14.544 1.00 85.12 191 TYR A C 1
ATOM 1518 O O . TYR A 1 191 ? 17.958 2.904 -15.329 1.00 85.12 191 TYR A O 1
ATOM 1526 N N . VAL A 1 192 ? 18.737 3.952 -13.507 1.00 86.50 192 VAL A N 1
ATOM 1527 C CA . VAL A 1 192 ? 17.470 4.568 -13.114 1.00 86.50 192 VAL A CA 1
ATOM 1528 C C . VAL A 1 192 ? 17.679 6.031 -12.748 1.00 86.50 192 VAL A C 1
ATOM 1530 O O . VAL A 1 192 ? 18.523 6.379 -11.927 1.00 86.50 192 VAL A O 1
ATOM 1533 N N . SER A 1 193 ? 16.889 6.910 -13.355 1.00 86.25 193 SER A N 1
ATOM 1534 C CA . SER A 1 193 ? 16.837 8.336 -13.035 1.00 86.25 193 SER A CA 1
ATOM 1535 C C . SER A 1 193 ? 15.453 8.698 -12.511 1.00 86.25 193 SER A C 1
ATOM 1537 O O . SER A 1 193 ? 14.447 8.432 -13.171 1.00 86.25 193 SER A O 1
ATOM 1539 N N . LEU A 1 194 ? 15.417 9.315 -11.332 1.00 82.19 194 LEU A N 1
ATOM 1540 C CA . LEU A 1 194 ? 14.199 9.799 -10.690 1.00 82.19 194 LEU A CA 1
ATOM 1541 C C . LEU A 1 194 ? 14.045 11.294 -10.966 1.00 82.19 194 LEU A C 1
ATOM 1543 O O . LEU A 1 194 ? 14.996 12.061 -10.800 1.00 82.19 194 LEU A O 1
ATOM 1547 N N . PHE A 1 195 ? 12.850 11.700 -11.376 1.00 78.56 195 PHE A N 1
ATOM 1548 C CA . PHE A 1 195 ? 12.497 13.090 -11.622 1.00 78.56 195 PHE A CA 1
ATOM 1549 C C . PHE A 1 195 ? 11.256 13.432 -10.816 1.00 78.56 195 PHE A C 1
ATOM 1551 O O . PHE A 1 195 ? 10.203 12.805 -10.960 1.00 78.56 195 PHE A O 1
ATOM 1558 N N . TYR A 1 196 ? 11.400 14.449 -9.981 1.00 70.38 196 TYR A N 1
ATOM 1559 C CA . TYR A 1 196 ? 10.309 14.989 -9.203 1.00 70.38 196 TYR A CA 1
ATOM 1560 C C . TYR A 1 196 ? 9.799 16.251 -9.887 1.00 70.38 196 TYR A C 1
ATOM 1562 O O . TYR A 1 196 ? 10.488 17.273 -9.898 1.00 70.38 196 TYR A O 1
ATOM 1570 N N . ASP A 1 197 ? 8.589 16.193 -10.435 1.00 63.38 197 ASP A N 1
ATOM 1571 C CA . ASP A 1 197 ? 7.890 17.393 -10.885 1.00 63.38 197 ASP A CA 1
ATOM 1572 C C . ASP A 1 197 ? 7.157 17.971 -9.666 1.00 63.38 197 ASP A C 1
ATOM 1574 O O . ASP A 1 197 ? 5.941 17.844 -9.534 1.00 63.38 197 ASP A O 1
ATOM 1578 N N . TYR A 1 198 ? 7.923 18.571 -8.744 1.00 50.69 198 TYR A N 1
ATOM 1579 C CA . TYR A 1 198 ? 7.432 19.064 -7.444 1.00 50.69 198 TYR A CA 1
ATOM 1580 C C . TYR A 1 198 ? 6.391 20.186 -7.531 1.00 50.69 198 TYR A C 1
ATOM 1582 O O . TYR A 1 198 ? 5.862 20.619 -6.513 1.00 50.69 198 TYR A O 1
ATOM 1590 N N . LEU A 1 199 ? 6.086 20.688 -8.722 1.00 48.31 199 LEU A N 1
ATOM 1591 C CA . LEU A 1 199 ? 5.187 21.815 -8.897 1.00 48.31 199 LEU A CA 1
ATOM 1592 C C . LEU A 1 199 ? 4.398 21.619 -10.180 1.00 48.31 199 LEU A C 1
ATOM 1594 O O . LEU A 1 199 ? 4.986 21.601 -11.260 1.00 48.31 199 LEU A O 1
ATOM 1598 N N . ASN A 1 200 ? 3.071 21.520 -10.081 1.00 49.75 200 ASN A N 1
ATOM 1599 C CA . ASN A 1 200 ? 2.227 21.7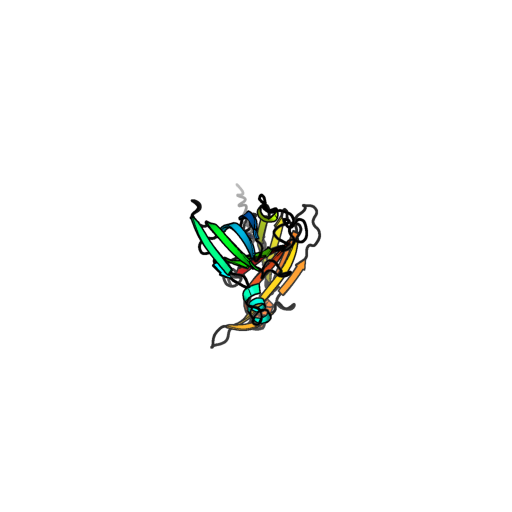52 -11.242 1.00 49.75 200 ASN A CA 1
ATOM 1600 C C . ASN A 1 200 ? 0.889 22.425 -10.917 1.00 49.75 200 ASN A C 1
ATOM 1602 O O . ASN A 1 200 ? 0.219 22.183 -9.917 1.00 49.75 200 ASN A O 1
ATOM 1606 N N . THR A 1 201 ? 0.542 23.290 -11.858 1.00 48.88 201 THR A N 1
ATOM 1607 C CA . THR A 1 201 ? -0.554 24.257 -11.957 1.00 48.88 201 THR A CA 1
ATOM 1608 C C . THR A 1 201 ? -1.965 23.657 -11.970 1.00 48.88 201 THR A C 1
ATOM 1610 O O . THR A 1 201 ? -2.937 24.406 -12.017 1.00 48.88 201 THR A O 1
ATOM 1613 N N . ASP A 1 202 ? -2.089 22.329 -11.920 1.00 65.56 202 ASP A N 1
ATOM 1614 C CA . ASP A 1 202 ? -3.344 21.572 -11.933 1.00 65.56 202 ASP A CA 1
ATOM 1615 C C . ASP A 1 202 ? -3.689 20.907 -10.586 1.00 65.56 202 ASP A C 1
ATOM 1617 O O . ASP A 1 202 ? -4.702 20.216 -10.496 1.00 65.56 202 ASP A O 1
ATOM 1621 N N . GLY A 1 203 ? -2.877 21.118 -9.540 1.00 67.44 203 GLY A N 1
ATOM 1622 C CA . GLY A 1 203 ? -3.146 20.620 -8.183 1.00 67.44 203 GLY A CA 1
ATOM 1623 C C . GLY A 1 203 ? -2.886 19.121 -7.976 1.00 67.44 203 GLY A C 1
ATOM 1624 O O . GLY A 1 203 ? -3.403 18.548 -7.019 1.00 67.44 203 GLY A O 1
ATOM 1625 N N . ASN A 1 204 ? -2.109 18.483 -8.862 1.00 75.44 204 ASN A N 1
ATOM 1626 C CA . ASN A 1 204 ? -1.739 17.065 -8.780 1.00 75.44 204 ASN A CA 1
ATOM 1627 C C . ASN A 1 204 ? -0.223 16.889 -8.593 1.00 75.44 204 ASN A C 1
ATOM 1629 O O . ASN A 1 204 ? 0.565 17.556 -9.269 1.00 75.44 204 ASN A O 1
ATOM 1633 N N . ASN A 1 205 ? 0.181 15.914 -7.775 1.00 78.62 205 ASN A N 1
ATOM 1634 C CA . ASN A 1 205 ? 1.584 15.532 -7.598 1.00 78.62 205 ASN A CA 1
ATOM 1635 C C . ASN A 1 205 ? 2.020 14.576 -8.712 1.00 78.62 205 ASN A C 1
ATOM 1637 O O . ASN A 1 205 ? 1.284 13.652 -9.077 1.00 78.62 205 ASN A O 1
ATOM 1641 N N . LYS A 1 206 ? 3.211 14.796 -9.278 1.00 83.56 206 LYS A N 1
ATOM 1642 C CA . LYS A 1 206 ? 3.720 14.025 -10.420 1.00 83.56 206 LYS A CA 1
ATOM 1643 C C . LYS A 1 206 ? 5.151 13.566 -10.177 1.00 83.56 206 LYS A C 1
ATOM 1645 O O . LYS A 1 206 ? 6.035 14.357 -9.858 1.00 83.56 206 LYS A O 1
ATOM 1650 N N . TYR A 1 207 ? 5.374 12.282 -10.421 1.00 83.19 207 TYR A N 1
ATOM 1651 C CA . TYR A 1 207 ? 6.670 11.631 -10.287 1.00 83.19 207 TYR A CA 1
ATOM 1652 C C . TYR A 1 207 ? 6.991 10.910 -11.583 1.00 83.19 207 TYR A C 1
ATOM 1654 O O . TYR A 1 207 ? 6.121 10.259 -12.166 1.00 83.19 207 TYR A O 1
ATOM 1662 N N . SER A 1 208 ? 8.230 11.020 -12.046 1.00 84.75 208 SER A N 1
ATOM 1663 C CA . SER A 1 208 ? 8.676 10.289 -13.224 1.00 84.75 208 SER A CA 1
ATOM 1664 C C . SER A 1 208 ? 9.908 9.453 -12.914 1.00 84.75 208 SER A C 1
ATOM 1666 O O . SER A 1 208 ? 10.866 9.921 -12.303 1.00 84.75 208 SER A O 1
ATOM 1668 N N . VAL A 1 209 ? 9.895 8.213 -13.386 1.00 87.19 209 VAL A N 1
ATOM 1669 C CA . VAL A 1 209 ? 11.028 7.288 -13.307 1.00 87.19 209 VAL A CA 1
ATOM 1670 C C . VAL A 1 209 ? 11.464 6.982 -14.721 1.00 87.19 209 VAL A C 1
ATOM 1672 O O . VAL A 1 209 ? 10.635 6.641 -15.560 1.00 87.19 209 VAL A O 1
ATOM 1675 N N . ARG A 1 210 ? 12.759 7.085 -15.003 1.00 89.12 210 ARG A N 1
ATOM 1676 C CA . ARG A 1 210 ? 13.331 6.664 -16.280 1.00 89.12 210 ARG A CA 1
ATOM 1677 C C . ARG A 1 210 ? 14.307 5.526 -16.058 1.00 89.12 210 ARG A C 1
ATOM 1679 O O . ARG A 1 210 ? 15.260 5.673 -15.305 1.00 89.12 210 ARG A O 1
ATOM 1686 N N . ILE A 1 211 ? 14.088 4.442 -16.780 1.00 89.44 211 ILE A N 1
ATOM 1687 C CA . ILE A 1 211 ? 14.898 3.231 -16.788 1.00 89.44 211 ILE A CA 1
ATOM 1688 C C . ILE A 1 211 ? 15.730 3.238 -18.069 1.00 89.44 211 ILE A C 1
ATOM 1690 O O . ILE A 1 211 ? 15.192 3.382 -19.168 1.00 89.44 211 ILE A O 1
ATOM 1694 N N . ASN A 1 212 ? 17.044 3.108 -17.933 1.00 90.19 212 ASN A N 1
ATOM 1695 C CA . ASN A 1 212 ? 18.004 3.041 -19.026 1.00 90.19 212 ASN A CA 1
ATOM 1696 C C . ASN A 1 212 ? 18.228 1.576 -19.421 1.00 90.19 212 ASN A C 1
ATOM 1698 O O . ASN A 1 212 ? 19.089 0.895 -18.862 1.00 90.19 212 ASN A O 1
ATOM 1702 N N . ARG A 1 213 ? 17.431 1.102 -20.383 1.00 89.19 213 ARG A N 1
ATOM 1703 C CA . ARG A 1 213 ? 17.460 -0.286 -20.862 1.00 89.19 213 ARG A CA 1
ATOM 1704 C C . ARG A 1 213 ? 18.811 -0.634 -21.480 1.00 89.19 213 ARG A C 1
ATOM 1706 O O . ARG A 1 213 ? 19.376 -1.664 -21.149 1.00 89.19 213 ARG A O 1
ATOM 1713 N N . THR A 1 214 ? 19.402 0.276 -22.254 1.00 89.31 214 THR A N 1
ATOM 1714 C CA . THR A 1 214 ? 20.716 0.048 -22.876 1.00 89.31 214 THR A CA 1
ATOM 1715 C C . THR A 1 214 ? 21.841 -0.122 -21.851 1.00 89.31 214 THR A C 1
ATOM 1717 O O . THR A 1 214 ? 22.738 -0.938 -22.054 1.00 89.31 214 THR A O 1
ATOM 1720 N N . ALA A 1 215 ? 21.824 0.631 -20.746 1.00 89.31 215 ALA A N 1
ATOM 1721 C CA . ALA A 1 215 ? 22.818 0.447 -19.684 1.00 89.31 215 ALA A CA 1
ATOM 1722 C C . ALA A 1 215 ? 22.624 -0.882 -18.940 1.00 89.31 215 ALA A C 1
ATOM 1724 O O . ALA A 1 215 ? 23.608 -1.558 -18.654 1.00 89.31 215 ALA A O 1
ATOM 1725 N N . LEU A 1 216 ? 21.371 -1.262 -18.668 1.00 88.06 216 LEU A N 1
ATOM 1726 C CA . LEU A 1 216 ? 21.038 -2.553 -18.062 1.00 88.06 216 LEU A CA 1
ATOM 1727 C C . LEU A 1 216 ? 21.507 -3.721 -18.946 1.00 88.06 216 LEU A C 1
ATOM 1729 O O . LEU A 1 216 ? 22.234 -4.591 -18.475 1.00 88.06 216 LEU A O 1
ATOM 1733 N N . GLU A 1 217 ? 21.184 -3.686 -20.241 1.00 87.62 217 GLU A N 1
ATOM 1734 C CA . GLU A 1 217 ? 21.593 -4.695 -21.228 1.00 87.62 217 GLU A CA 1
ATOM 1735 C C . GLU A 1 217 ? 23.116 -4.837 -21.320 1.00 87.62 217 GLU A C 1
ATOM 1737 O O . GLU A 1 217 ? 23.641 -5.951 -21.303 1.00 87.62 217 GLU A O 1
ATOM 1742 N N . LYS A 1 218 ? 23.842 -3.712 -21.370 1.00 88.69 218 LYS A N 1
ATOM 1743 C CA . LYS A 1 218 ? 25.310 -3.702 -21.438 1.00 88.69 218 LYS A CA 1
ATOM 1744 C C . LYS A 1 218 ? 25.955 -4.429 -20.254 1.00 88.69 218 LYS A C 1
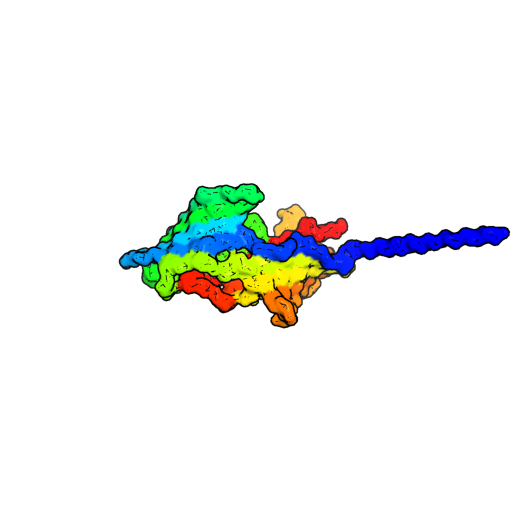ATOM 1746 O O . LYS A 1 218 ? 26.974 -5.097 -20.436 1.00 88.69 218 LYS A O 1
ATOM 1751 N N . ASP A 1 219 ? 25.361 -4.307 -19.073 1.00 86.56 219 ASP A N 1
ATOM 1752 C CA . ASP A 1 219 ? 25.892 -4.873 -17.834 1.00 86.56 219 ASP A CA 1
ATOM 1753 C C . ASP A 1 219 ? 25.233 -6.223 -17.469 1.00 86.56 219 ASP A C 1
ATOM 1755 O O . ASP A 1 219 ? 25.534 -6.797 -16.417 1.00 86.56 219 ASP A O 1
ATOM 1759 N N . ALA A 1 220 ? 24.385 -6.763 -18.359 1.00 85.62 220 ALA A N 1
ATOM 1760 C CA . ALA A 1 220 ? 23.603 -7.989 -18.176 1.00 85.62 220 ALA A CA 1
ATOM 1761 C C . ALA A 1 220 ? 22.729 -7.967 -16.905 1.00 85.62 220 ALA A C 1
ATOM 1763 O O . ALA A 1 220 ? 22.687 -8.933 -16.136 1.00 85.62 220 ALA A O 1
ATOM 1764 N N . LEU A 1 221 ? 22.062 -6.836 -16.680 1.00 85.06 221 LEU A N 1
ATOM 1765 C CA . LEU A 1 221 ? 21.153 -6.588 -15.568 1.00 85.06 221 LEU A CA 1
ATOM 1766 C C . LEU A 1 221 ? 19.710 -6.460 -16.061 1.00 85.06 221 LEU A C 1
ATOM 1768 O O . LEU A 1 221 ? 19.453 -6.042 -17.187 1.00 85.06 221 LEU A O 1
ATOM 1772 N N . GLU A 1 222 ? 18.767 -6.745 -15.174 1.00 82.12 222 GLU A N 1
ATOM 1773 C CA . GLU A 1 222 ? 17.336 -6.557 -15.388 1.00 82.12 222 GLU A CA 1
ATOM 1774 C C . GLU A 1 222 ? 16.732 -5.805 -14.203 1.00 82.12 222 GLU A C 1
ATOM 1776 O O . GLU A 1 222 ? 17.158 -5.959 -13.057 1.00 82.12 222 GLU A O 1
ATOM 1781 N N . ILE A 1 223 ? 15.718 -4.985 -14.467 1.00 80.25 223 ILE A N 1
ATOM 1782 C CA . ILE A 1 223 ? 14.921 -4.371 -13.408 1.00 80.25 223 ILE A CA 1
ATOM 1783 C C . ILE A 1 223 ? 13.670 -5.213 -13.188 1.00 80.25 223 ILE A C 1
ATOM 1785 O O . ILE A 1 223 ? 12.902 -5.457 -14.119 1.00 80.25 223 ILE A O 1
ATOM 1789 N N . LYS A 1 224 ? 13.480 -5.677 -11.953 1.00 77.88 224 LYS A N 1
ATOM 1790 C CA . LYS A 1 224 ? 12.356 -6.554 -11.621 1.00 77.88 224 LYS A CA 1
ATOM 1791 C C . LYS A 1 224 ? 11.123 -5.728 -11.274 1.00 77.88 224 LYS A C 1
ATOM 1793 O O . LYS A 1 224 ? 10.070 -5.878 -11.891 1.00 77.88 224 LYS A O 1
ATOM 1798 N N . THR A 1 225 ? 11.288 -4.821 -10.317 1.00 80.25 225 THR A N 1
ATOM 1799 C CA . THR A 1 225 ? 10.223 -3.958 -9.810 1.00 80.25 225 THR A CA 1
ATOM 1800 C C . THR A 1 225 ? 10.684 -2.514 -9.706 1.00 80.25 225 THR A C 1
ATOM 1802 O O . THR A 1 225 ? 11.857 -2.223 -9.451 1.00 80.25 225 THR A O 1
ATOM 1805 N N . VAL A 1 226 ? 9.730 -1.605 -9.887 1.00 82.12 226 VAL A N 1
ATOM 1806 C CA . VAL A 1 226 ? 9.818 -0.241 -9.362 1.00 82.12 226 VAL A CA 1
ATOM 1807 C C . VAL A 1 226 ? 8.689 -0.083 -8.358 1.00 82.12 226 VAL A C 1
ATOM 1809 O O . VAL A 1 226 ? 7.516 -0.213 -8.716 1.00 82.12 226 VAL A O 1
ATOM 1812 N N . ASP A 1 227 ? 9.063 0.179 -7.118 1.00 84.94 227 ASP A N 1
ATOM 1813 C CA . ASP A 1 227 ? 8.183 0.216 -5.964 1.00 84.94 227 ASP A CA 1
ATOM 1814 C C . ASP A 1 227 ? 7.936 1.670 -5.566 1.00 84.94 227 ASP A C 1
ATOM 1816 O O . ASP A 1 227 ? 8.858 2.474 -5.418 1.00 84.94 227 ASP A O 1
ATOM 1820 N N . PHE A 1 228 ? 6.665 2.021 -5.421 1.00 85.75 228 PHE A N 1
ATOM 1821 C CA . PHE A 1 228 ? 6.230 3.359 -5.049 1.00 85.75 228 PHE A CA 1
ATOM 1822 C C . PHE A 1 228 ? 5.605 3.305 -3.666 1.00 85.75 228 PHE A C 1
ATOM 1824 O O . PHE A 1 228 ? 4.737 2.466 -3.420 1.00 85.75 228 PHE A O 1
ATOM 1831 N N . SER A 1 229 ? 6.009 4.226 -2.797 1.00 88.75 229 SER A N 1
ATOM 1832 C CA . SER A 1 229 ? 5.428 4.432 -1.472 1.00 88.75 229 SER A CA 1
ATOM 1833 C C . SER A 1 229 ? 4.883 5.847 -1.393 1.00 88.75 229 SER A C 1
ATOM 1835 O O . SER A 1 229 ? 5.612 6.793 -1.668 1.00 88.75 229 SER A O 1
ATOM 1837 N N . ILE A 1 230 ? 3.606 6.005 -1.059 1.00 87.56 230 ILE A N 1
ATOM 1838 C CA . ILE A 1 230 ? 2.932 7.301 -0.954 1.00 87.56 230 ILE A CA 1
ATOM 1839 C C . ILE A 1 230 ? 2.368 7.441 0.441 1.00 87.56 230 ILE A C 1
ATOM 1841 O O . ILE A 1 230 ? 1.560 6.620 0.865 1.00 87.56 230 ILE A O 1
ATOM 1845 N N . GLU A 1 231 ? 2.757 8.503 1.122 1.00 88.00 231 GLU A N 1
ATOM 1846 C CA . GLU A 1 231 ? 2.394 8.759 2.507 1.00 88.00 231 GLU A CA 1
ATOM 1847 C C . GLU A 1 231 ? 1.648 10.084 2.622 1.00 88.00 231 GLU A C 1
ATOM 1849 O O . GLU A 1 231 ? 1.998 11.077 1.977 1.00 88.00 231 GLU A O 1
ATOM 1854 N N . MET A 1 232 ? 0.572 10.085 3.404 1.00 83.44 232 MET A N 1
ATOM 1855 C CA . MET A 1 232 ? -0.232 11.280 3.647 1.00 83.44 232 MET A CA 1
ATOM 1856 C C . MET A 1 232 ? 0.519 12.236 4.583 1.00 83.44 232 MET A C 1
ATOM 1858 O O . MET A 1 232 ? 0.920 11.822 5.661 1.00 83.44 232 MET A O 1
ATOM 1862 N N . MET A 1 233 ? 0.676 13.507 4.190 1.00 71.50 233 MET A N 1
ATOM 1863 C CA . MET A 1 233 ? 1.354 14.517 5.024 1.00 71.50 233 MET A CA 1
ATOM 1864 C C . MET A 1 233 ? 0.401 15.350 5.877 1.00 71.50 233 MET A C 1
ATOM 1866 O O . MET A 1 233 ? 0.732 15.693 7.004 1.00 71.50 233 MET A O 1
ATOM 1870 N N . ASP A 1 234 ? -0.770 15.694 5.335 1.00 64.75 234 ASP A N 1
ATOM 1871 C CA . ASP A 1 234 ? -1.724 16.594 5.983 1.00 64.75 234 ASP A CA 1
ATOM 1872 C C . ASP A 1 234 ? -3.141 16.016 5.928 1.00 64.75 234 ASP A C 1
ATOM 1874 O O . ASP A 1 234 ? -3.557 15.463 4.904 1.00 64.75 234 ASP A O 1
ATOM 1878 N N . ASN A 1 235 ? -3.931 16.274 6.976 1.00 63.19 235 ASN A N 1
ATOM 1879 C CA . ASN A 1 235 ? -5.330 15.845 7.131 1.00 63.19 235 ASN A CA 1
ATOM 1880 C C . ASN A 1 235 ? -5.518 14.343 7.369 1.00 63.19 235 ASN A C 1
ATOM 1882 O O . ASN A 1 235 ? -6.518 13.765 6.922 1.00 63.19 235 ASN A O 1
ATOM 1886 N N . THR A 1 236 ? -4.589 13.715 8.084 1.00 66.31 236 THR A N 1
ATOM 1887 C CA . THR A 1 236 ? -4.846 12.386 8.620 1.00 66.31 236 THR A CA 1
ATOM 1888 C C . THR A 1 236 ? -6.048 12.450 9.583 1.00 66.31 236 THR A C 1
ATOM 1890 O O . THR A 1 236 ? -6.209 13.425 10.328 1.00 66.31 236 THR A O 1
ATOM 1893 N N . PRO A 1 237 ? -7.000 11.504 9.480 1.00 77.38 237 PRO A N 1
ATOM 1894 C CA . PRO A 1 237 ? -8.107 11.399 10.425 1.00 77.38 237 PRO A CA 1
ATOM 1895 C C . PRO A 1 237 ? -7.583 11.290 11.860 1.00 77.38 237 PRO A C 1
ATOM 1897 O O . PRO A 1 237 ? -6.528 10.724 12.086 1.00 77.38 237 PRO A O 1
ATOM 1900 N N . ASP A 1 238 ? -8.329 11.766 12.849 1.00 87.44 238 ASP A N 1
ATOM 1901 C CA . ASP A 1 238 ? -7.880 11.765 14.247 1.00 87.44 238 ASP A CA 1
ATOM 1902 C C . ASP A 1 238 ? -7.507 10.359 14.757 1.00 87.44 238 ASP A C 1
ATOM 1904 O O . ASP A 1 238 ? -6.609 10.227 15.577 1.00 87.44 238 ASP A O 1
ATOM 1908 N N . LEU A 1 239 ? -8.171 9.303 14.268 1.00 92.06 239 LEU A N 1
ATOM 1909 C CA . LEU A 1 239 ? -7.927 7.907 14.647 1.00 92.06 239 LEU A CA 1
ATOM 1910 C C . LEU A 1 239 ? -6.756 7.243 13.907 1.00 92.06 239 LEU A C 1
ATOM 1912 O O . LEU A 1 239 ? -6.268 6.217 14.384 1.00 92.06 239 LEU A O 1
ATOM 1916 N N . ILE A 1 240 ? -6.336 7.768 12.756 1.00 91.19 240 ILE A N 1
ATOM 1917 C CA . ILE A 1 240 ? -5.251 7.216 11.931 1.00 91.19 240 ILE A CA 1
ATOM 1918 C C . ILE A 1 240 ? -4.147 8.263 11.914 1.00 91.19 240 ILE A C 1
ATOM 1920 O O . ILE A 1 240 ? -4.327 9.291 11.282 1.00 91.19 240 ILE A O 1
ATOM 1924 N N . ASP A 1 241 ? -3.020 8.008 12.568 1.00 87.38 241 ASP A N 1
ATOM 1925 C CA . ASP A 1 241 ? -1.928 8.982 12.629 1.00 87.38 241 ASP A CA 1
ATOM 1926 C C . ASP A 1 241 ? -1.211 9.103 11.280 1.00 87.38 241 ASP A C 1
ATOM 1928 O O . ASP A 1 241 ? -1.010 10.203 10.767 1.00 87.38 241 ASP A O 1
ATOM 1932 N N . MET A 1 242 ? -0.933 7.956 10.650 1.00 88.94 242 MET A N 1
ATOM 1933 C CA . MET A 1 242 ? -0.250 7.876 9.364 1.00 88.94 242 MET A CA 1
ATOM 1934 C C . MET A 1 242 ? -0.902 6.849 8.439 1.00 88.94 242 MET A C 1
ATOM 1936 O O . MET A 1 242 ? -1.394 5.796 8.855 1.00 88.94 242 MET A O 1
ATOM 1940 N N . LEU A 1 243 ? -0.903 7.170 7.145 1.00 91.94 243 LEU A N 1
ATOM 1941 C CA . LEU A 1 243 ? -1.389 6.294 6.090 1.00 91.94 243 LEU A CA 1
ATOM 1942 C C . LEU A 1 243 ? -0.364 6.226 4.967 1.00 91.94 243 LEU A C 1
ATOM 1944 O O . LEU A 1 243 ? -0.008 7.255 4.385 1.00 91.94 243 LEU A O 1
ATOM 1948 N N . THR A 1 244 ? 0.014 5.003 4.602 1.00 92.00 244 THR A N 1
ATOM 1949 C CA . THR A 1 244 ? 0.973 4.736 3.530 1.00 92.00 244 THR A CA 1
ATOM 1950 C C . THR A 1 244 ? 0.373 3.777 2.508 1.00 92.00 244 THR A C 1
ATOM 1952 O O . THR A 1 244 ? 0.045 2.637 2.819 1.00 92.00 244 THR A O 1
ATOM 1955 N N . TYR A 1 245 ? 0.251 4.199 1.256 1.00 91.94 245 TYR A N 1
ATOM 1956 C CA . TYR A 1 245 ? -0.136 3.330 0.147 1.00 91.94 245 TYR A CA 1
ATOM 1957 C C . TYR A 1 245 ? 1.099 2.944 -0.664 1.00 91.94 245 TYR A C 1
ATOM 1959 O O . TYR A 1 245 ? 1.858 3.815 -1.087 1.00 91.94 245 TYR A O 1
ATOM 1967 N N . LYS A 1 246 ? 1.288 1.648 -0.916 1.00 91.56 246 LYS A N 1
ATOM 1968 C CA . LYS A 1 246 ? 2.386 1.134 -1.738 1.00 91.56 246 LYS A CA 1
ATOM 1969 C C . LYS A 1 246 ? 1.857 0.378 -2.946 1.00 91.56 246 LYS A C 1
ATOM 1971 O O . LYS A 1 246 ? 0.838 -0.307 -2.873 1.00 91.56 246 LYS A O 1
ATOM 1976 N N . PHE A 1 247 ? 2.558 0.476 -4.068 1.00 88.50 247 PHE A N 1
ATOM 1977 C CA . PHE A 1 247 ? 2.322 -0.393 -5.220 1.00 88.50 247 PHE A CA 1
ATOM 1978 C C . PHE A 1 247 ? 3.606 -0.623 -6.007 1.00 88.50 247 PHE A C 1
ATOM 1980 O O . PHE A 1 247 ? 4.489 0.236 -6.045 1.00 88.50 247 PHE A O 1
ATOM 1987 N N . SER A 1 248 ? 3.662 -1.765 -6.680 1.00 85.62 248 SER A N 1
ATOM 1988 C CA . SER A 1 248 ? 4.804 -2.167 -7.493 1.00 85.62 248 SER A CA 1
ATOM 1989 C C . SER A 1 248 ? 4.421 -2.175 -8.964 1.00 85.62 248 SER A C 1
ATOM 1991 O O . SER A 1 248 ? 3.349 -2.648 -9.348 1.00 85.62 248 SER A O 1
ATOM 1993 N N . LEU A 1 249 ? 5.306 -1.659 -9.810 1.00 80.50 249 LEU A N 1
ATOM 1994 C CA . LEU A 1 249 ? 5.242 -1.878 -11.248 1.00 80.50 249 LEU A CA 1
ATOM 1995 C C . LEU A 1 249 ? 6.150 -3.055 -11.595 1.00 80.50 249 LEU A C 1
ATOM 1997 O O . LEU A 1 249 ? 7.368 -2.954 -11.447 1.00 80.50 249 LEU A O 1
ATOM 2001 N N . ASP A 1 250 ? 5.561 -4.147 -12.085 1.00 75.25 250 ASP A N 1
ATOM 2002 C CA . ASP A 1 250 ? 6.326 -5.215 -12.728 1.00 75.25 250 ASP A CA 1
ATOM 2003 C C . ASP A 1 250 ? 6.809 -4.711 -14.094 1.00 75.25 250 ASP A C 1
ATOM 2005 O O . ASP A 1 250 ? 6.021 -4.422 -15.008 1.00 75.25 250 ASP A O 1
ATOM 2009 N N . VAL A 1 251 ? 8.123 -4.548 -14.213 1.00 72.31 251 VAL A N 1
ATOM 2010 C CA . VAL A 1 251 ? 8.753 -4.016 -15.422 1.00 72.31 251 VAL A CA 1
ATOM 2011 C C . VAL A 1 251 ? 9.101 -5.142 -16.404 1.00 72.31 251 VAL A C 1
ATOM 2013 O O . VAL A 1 251 ? 9.184 -4.895 -17.608 1.00 72.31 251 VAL A O 1
ATOM 2016 N N . THR A 1 252 ? 9.195 -6.392 -15.937 1.00 63.25 252 THR A N 1
ATOM 2017 C CA . THR A 1 252 ? 9.570 -7.549 -16.769 1.00 63.25 252 THR A CA 1
ATOM 2018 C C . THR A 1 252 ? 8.492 -7.916 -17.788 1.00 63.25 252 THR A C 1
ATOM 2020 O O . THR A 1 252 ? 8.802 -8.242 -18.929 1.00 63.25 252 THR A O 1
ATOM 2023 N N . GLN A 1 253 ? 7.214 -7.763 -17.436 1.00 48.66 253 GLN A N 1
ATOM 2024 C CA . GLN A 1 253 ? 6.095 -8.022 -18.355 1.00 48.66 253 GLN A CA 1
ATOM 2025 C C . GLN A 1 253 ? 5.857 -6.892 -19.372 1.00 48.66 253 GLN A C 1
ATOM 2027 O O . GLN A 1 253 ? 5.044 -7.024 -20.288 1.00 48.66 253 GLN A O 1
ATOM 2032 N N . ASN A 1 254 ? 6.545 -5.759 -19.206 1.00 44.97 254 ASN A N 1
ATOM 2033 C CA . ASN A 1 254 ? 6.212 -4.496 -19.858 1.00 44.97 254 ASN A CA 1
ATOM 2034 C C . ASN A 1 254 ? 7.284 -3.974 -20.818 1.00 44.97 254 ASN A C 1
ATOM 2036 O O . ASN A 1 254 ? 7.013 -3.011 -21.538 1.00 44.97 254 ASN A O 1
ATOM 2040 N N . ILE A 1 255 ? 8.452 -4.614 -20.869 1.00 40.88 255 ILE A N 1
ATOM 2041 C CA . ILE A 1 255 ? 9.488 -4.350 -21.865 1.00 40.88 255 ILE A CA 1
ATOM 2042 C C . ILE A 1 255 ? 9.436 -5.496 -22.875 1.00 40.88 255 ILE A C 1
ATOM 2044 O O . ILE A 1 255 ? 9.989 -6.567 -22.647 1.00 40.88 255 ILE A O 1
ATOM 2048 N N . LYS A 1 256 ? 8.751 -5.283 -24.003 1.00 32.59 256 LYS A N 1
ATOM 2049 C CA . LYS A 1 256 ? 8.992 -6.132 -25.174 1.00 32.59 256 LYS A CA 1
ATOM 2050 C C . LYS A 1 256 ? 10.385 -5.782 -25.695 1.00 32.59 256 LYS A C 1
ATOM 2052 O O . LYS A 1 256 ? 10.599 -4.641 -26.107 1.00 32.59 256 LYS A O 1
ATOM 2057 N N . VAL A 1 257 ? 11.308 -6.735 -25.591 1.00 34.78 257 VAL A N 1
ATOM 2058 C CA . VAL A 1 257 ? 12.555 -6.757 -26.368 1.00 34.78 257 VAL A CA 1
ATOM 2059 C C . VAL A 1 257 ? 12.222 -7.187 -27.790 1.00 34.78 257 VAL A C 1
ATOM 2061 O O . VAL A 1 257 ? 11.385 -8.110 -27.932 1.00 34.78 257 VAL A O 1
#

Organism: Crassostrea virginica (NCBI:txid6565)

Secondary structure (DSSP, 8-state):
---------------GGGSPEEEEEEE--S-EEEEEEEEE-SSEEEEEEEEEEETT-EEEE-HHHHHHTTT-GGGG-EEEEEEEEE-TTSSEEEEEEEEEEETT-S--PPEEEE-SSEEEEEEE-TT-S-SEEES-GGGG-EEEEEEEEETTEEEEEEEEES--EEEEEEEEEEEEETTEEEEEEES-TTTEEEEEE---TTS-EEEEEEEEHHHHHHTTEEEEEEEEEEEE-S---TTEEEEEEEEEEE-TTT---

Radius of gyration: 23.23 Å; chains: 1; bounding box: 46×45×104 Å

Foldseek 3Di:
DDDDDDDPPPPPPPDLQADKDWPFDWDALQKDFAKWFWDDDPWKIKIKTKMKHWPPWDKDFDVVCCVVCVVPVLLQFDKDKDFPADDPVNTITIIIIMTMHTLPDQFHGWIWTDDPFKIKTFGWGSPFPDRMDGPFQSRVKIWIWIWHHHVQKIKIKIKIASAQKDKDKKFFKWAQDPVGTDTDDIDDDVFKDKDWPVDDPPRMGMIMMMGRNNSCVVVRMDTQKIKMKIKGDDDGDSGTPIMIMMGIDGCVVPDDD

Sequence (257 aa):
MLALLISFYSIVCENSEEQWVIVKDMGNTGYEIMSVERIINSTNQTYILSIKAPKQTQIKTDKHFEEELSDFPELLGDVKMKQVSTLNDGVSAIYEVKITTVYETDIITPIWFESETNSLGLEFNPFATKNKEVNIPFNNWQLQVKRKDISGATAYKITFGRCSCVSDISGSIVKMTPSGFQETLYLSRPYVSLFYDYLNTDGNNKYSVRINRTALEKDALEIKTVDFSIEMMDNTPDLIDMLTYKFSLDVTQNIKV